Protein AF-A0ABD0J4H2-F1 (afdb_monomer_lite)

Foldseek 3Di:
DDDDDAAEDEDDEEEEDEDAHEYEHYEYAEYEAYEYECYEYAEYEAYEYECYEYEEYEYAHEYENYEYAEYEAYEYEDYEYEEYEDEHEYEHYEYAEYEAYEYEEYEYEEYEAYEYADYEYEEYEYEHEYENYEYAEYEAYEYHCYEYEEYEYEHEYENYEYAEYEAYEYDCYEYEEYEYEHEDANYEYAEYAEAYEDHVYEYAEYADEYEDEEYEYEEYVDHYHYDDDFYAYDDPPDGDDTDDDDDDPPDDD

Organism: NCBI:txid370345

Structure (mmCIF, N/CA/C/O backbone):
data_AF-A0ABD0J4H2-F1
#
_entry.id   AF-A0ABD0J4H2-F1
#
loop_
_atom_site.group_PDB
_atom_site.id
_atom_site.type_symbol
_atom_site.label_atom_id
_atom_site.label_alt_id
_atom_site.label_comp_id
_atom_site.label_asym_id
_atom_site.label_entity_id
_atom_site.label_seq_id
_atom_site.pdbx_PDB_ins_code
_atom_site.Cartn_x
_atom_site.Cartn_y
_atom_site.Cartn_z
_atom_site.occupancy
_atom_site.B_iso_or_equiv
_atom_site.auth_seq_id
_atom_site.auth_comp_id
_atom_site.auth_asym_id
_atom_site.auth_atom_id
_atom_site.pdbx_PDB_model_num
ATOM 1 N N . MET A 1 1 ? -12.542 -29.621 40.921 1.00 32.22 1 MET A N 1
ATOM 2 C CA . MET A 1 1 ? -11.962 -28.271 40.758 1.00 32.22 1 MET A CA 1
ATOM 3 C C . MET A 1 1 ? -13.135 -27.318 40.549 1.00 32.22 1 MET A C 1
ATOM 5 O O . MET A 1 1 ? -13.820 -27.452 39.546 1.00 32.22 1 MET A O 1
ATOM 9 N N . ARG A 1 2 ? -13.499 -26.503 41.549 1.00 28.33 2 ARG A N 1
ATOM 10 C CA . ARG A 1 2 ? -14.680 -25.624 41.478 1.00 28.33 2 ARG A CA 1
ATOM 11 C C . ARG A 1 2 ? -14.221 -24.311 40.844 1.00 28.33 2 ARG A C 1
ATOM 13 O O . ARG A 1 2 ? -13.442 -23.602 41.469 1.00 28.33 2 ARG A O 1
ATOM 20 N N . ALA A 1 3 ? -14.614 -24.048 39.599 1.00 38.03 3 ALA A N 1
ATOM 21 C CA . ALA A 1 3 ? -14.308 -22.785 38.936 1.00 38.03 3 ALA A CA 1
ATOM 22 C C . ALA A 1 3 ? -15.026 -21.654 39.686 1.00 38.03 3 ALA A C 1
ATOM 24 O O . ALA A 1 3 ? -16.250 -21.678 39.828 1.00 38.03 3 ALA A O 1
ATOM 25 N N . THR A 1 4 ? -14.268 -20.706 40.229 1.00 43.25 4 THR A N 1
ATOM 26 C CA . THR A 1 4 ? -14.814 -19.462 40.778 1.00 43.25 4 THR A CA 1
ATOM 27 C C . THR A 1 4 ? -15.410 -18.674 39.605 1.00 43.25 4 THR A C 1
ATOM 29 O O . THR A 1 4 ? -14.684 -18.447 38.636 1.00 43.25 4 THR A O 1
ATOM 32 N N . PRO A 1 5 ? -16.702 -18.297 39.620 1.00 52.62 5 PRO A N 1
ATOM 33 C CA . PRO A 1 5 ? -17.298 -17.570 38.503 1.00 52.62 5 PRO A CA 1
ATOM 34 C C . PRO A 1 5 ? -16.598 -16.222 38.315 1.00 52.62 5 PRO A C 1
ATOM 36 O O . PRO A 1 5 ? -16.363 -15.511 39.294 1.00 52.62 5 PRO A O 1
ATOM 39 N N . ALA A 1 6 ? -16.274 -15.867 37.070 1.00 59.06 6 ALA A N 1
ATOM 40 C CA . ALA A 1 6 ? -15.816 -14.521 36.746 1.00 59.06 6 ALA A CA 1
ATOM 41 C C . ALA A 1 6 ? -16.911 -13.504 37.134 1.00 59.06 6 ALA A C 1
ATOM 43 O O . ALA A 1 6 ? -18.087 -13.754 36.848 1.00 59.06 6 ALA A O 1
ATOM 44 N N . PRO A 1 7 ? -16.572 -12.383 37.797 1.00 63.34 7 PRO A N 1
ATOM 45 C CA . PRO A 1 7 ? -17.559 -11.368 38.137 1.00 63.34 7 PRO A CA 1
ATOM 46 C C . PRO A 1 7 ? -18.093 -10.718 36.851 1.00 63.34 7 PRO A C 1
ATOM 48 O O . PRO A 1 7 ? -17.316 -10.254 36.014 1.00 63.34 7 PRO A O 1
ATOM 51 N N . LEU A 1 8 ? -19.420 -10.706 36.702 1.00 65.19 8 LEU A N 1
ATOM 52 C CA . LEU A 1 8 ? -20.132 -10.011 35.629 1.00 65.19 8 LEU A CA 1
ATOM 53 C C . LEU A 1 8 ? -20.564 -8.633 36.138 1.00 65.19 8 LEU A C 1
ATOM 55 O O . LEU A 1 8 ? -21.362 -8.553 37.073 1.00 65.19 8 LEU A O 1
ATOM 59 N N . LEU A 1 9 ? -20.053 -7.562 35.527 1.00 65.00 9 LEU A N 1
ATOM 60 C CA . LEU A 1 9 ? -20.471 -6.187 35.811 1.00 65.00 9 LEU A CA 1
ATOM 61 C C . LEU A 1 9 ? -21.019 -5.545 34.534 1.00 65.00 9 LEU A C 1
ATOM 63 O O . LEU A 1 9 ? -20.327 -5.452 33.523 1.00 65.00 9 LEU A O 1
ATOM 67 N N . THR A 1 10 ? -22.281 -5.116 34.584 1.00 55.75 10 THR A N 1
ATOM 68 C CA . THR A 1 10 ? -23.025 -4.682 33.394 1.00 55.75 10 THR A CA 1
ATOM 69 C C . THR A 1 10 ? -22.955 -3.183 33.106 1.00 55.75 10 THR A C 1
ATOM 71 O O . THR A 1 10 ? -23.150 -2.786 31.966 1.00 55.75 10 THR A O 1
ATOM 74 N N . THR A 1 11 ? -22.695 -2.354 34.119 1.00 57.38 11 THR A N 1
ATOM 75 C CA . THR A 1 11 ? -22.502 -0.894 34.016 1.00 57.38 11 THR A CA 1
ATOM 76 C C . THR A 1 11 ? -21.794 -0.423 35.275 1.00 57.38 11 THR A C 1
ATOM 78 O O . THR A 1 11 ? -22.379 -0.471 36.362 1.00 57.38 11 THR A O 1
ATOM 81 N N . SER A 1 12 ? -20.526 -0.028 35.185 1.00 62.44 12 SER A N 1
ATOM 82 C CA . SER A 1 12 ? -19.741 0.315 36.377 1.00 62.44 12 SER A CA 1
ATOM 83 C C . SER A 1 12 ? -18.604 1.288 36.071 1.00 62.44 12 SER A C 1
ATOM 85 O O . SER A 1 12 ? -17.928 1.173 35.049 1.00 62.44 12 SER A O 1
ATOM 87 N N . THR A 1 13 ? -18.375 2.225 36.992 1.00 63.66 13 THR A N 1
ATOM 88 C CA . THR A 1 13 ? -17.096 2.928 37.145 1.00 63.66 13 THR A CA 1
ATOM 89 C C . THR A 1 13 ? -16.239 2.117 38.101 1.00 63.66 13 THR A C 1
ATOM 91 O O . THR A 1 13 ? -16.611 1.961 39.267 1.00 63.66 13 THR A O 1
ATOM 94 N N . VAL A 1 14 ? -15.127 1.567 37.618 1.00 67.12 14 VAL A N 1
ATOM 95 C CA . VAL A 1 14 ? -14.270 0.689 38.421 1.00 67.12 14 VAL A CA 1
ATOM 96 C C . VAL A 1 14 ? -12.858 1.247 38.491 1.00 67.12 14 VAL A C 1
ATOM 98 O O . VAL A 1 14 ? -12.251 1.555 37.469 1.00 67.12 14 VAL A O 1
ATOM 101 N N . GLN A 1 15 ? -12.333 1.364 39.708 1.00 69.31 15 GLN A N 1
ATOM 102 C CA . GLN A 1 15 ? -11.005 1.930 39.928 1.00 69.31 15 GLN A CA 1
ATOM 103 C C . GLN A 1 15 ? -9.893 0.913 39.629 1.00 69.31 15 GLN A C 1
ATOM 105 O O . GLN A 1 15 ? -8.940 1.206 38.917 1.00 69.31 15 GLN A O 1
ATOM 110 N N . SER A 1 16 ? -10.019 -0.321 40.123 1.00 68.81 16 SER A N 1
ATOM 111 C CA . SER A 1 16 ? -9.046 -1.377 39.837 1.00 68.81 16 SER A CA 1
ATOM 112 C C . SER A 1 16 ? -9.676 -2.762 39.907 1.00 68.81 16 SER A C 1
ATOM 114 O O . SER A 1 16 ? -10.400 -3.061 40.858 1.00 68.81 16 SER A O 1
ATOM 116 N N . VAL A 1 17 ? -9.384 -3.617 38.921 1.00 67.56 17 VAL A N 1
ATOM 117 C CA . VAL A 1 17 ? -9.736 -5.046 38.963 1.00 67.56 17 VAL A CA 1
ATOM 118 C C . VAL A 1 17 ? -8.545 -5.903 38.550 1.00 67.56 17 VAL A C 1
ATOM 120 O O . VAL A 1 17 ? -7.966 -5.717 37.483 1.00 67.56 17 VAL A O 1
ATOM 123 N N . THR A 1 18 ? -8.188 -6.869 39.393 1.00 60.47 18 THR A N 1
ATOM 124 C CA . THR A 1 18 ? -7.048 -7.777 39.174 1.00 60.47 18 THR A CA 1
ATOM 125 C C . THR A 1 18 ? -7.454 -9.193 38.745 1.00 60.47 18 THR A C 1
ATOM 127 O O . THR A 1 18 ? -6.589 -10.007 38.434 1.00 60.47 18 THR A O 1
ATOM 130 N N . SER A 1 19 ? -8.754 -9.502 38.720 1.00 63.81 19 SER A N 1
ATOM 131 C CA . SER A 1 19 ? -9.336 -10.737 38.170 1.00 63.81 19 SER A CA 1
ATOM 132 C C . SER A 1 19 ? -9.727 -10.554 36.698 1.00 63.81 19 SER A C 1
ATOM 134 O O . SER A 1 19 ? -9.831 -9.417 36.271 1.00 63.81 19 SER A O 1
ATOM 136 N N . THR A 1 20 ? -9.962 -11.644 35.946 1.00 69.00 20 THR A N 1
ATOM 137 C CA . THR A 1 20 ? -10.440 -11.652 34.542 1.00 69.00 20 THR A CA 1
ATOM 138 C C . THR A 1 20 ? -11.940 -11.336 34.478 1.00 69.00 20 THR A C 1
ATOM 140 O O . THR A 1 20 ? -12.758 -12.267 34.525 1.00 69.00 20 THR A O 1
ATOM 143 N N . PRO A 1 21 ? -12.373 -10.067 34.453 1.00 73.88 21 PRO A N 1
ATOM 144 C CA . PRO A 1 21 ? -13.761 -9.750 34.688 1.00 73.88 21 PRO A CA 1
ATOM 145 C C . PRO A 1 21 ? -14.485 -9.637 33.337 1.00 73.88 21 PRO A C 1
ATOM 147 O O . PRO A 1 21 ? -13.879 -9.335 32.302 1.00 73.88 21 PRO A O 1
ATO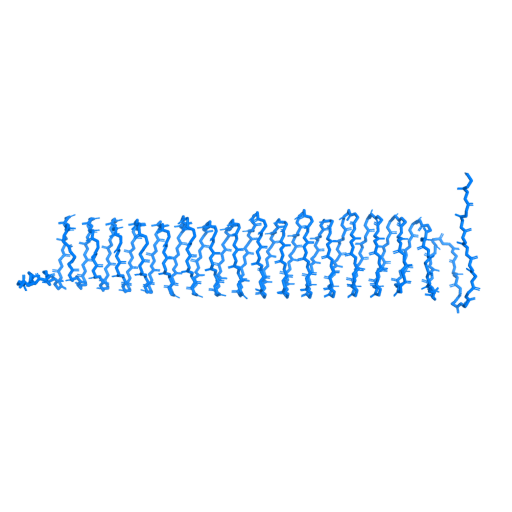M 150 N N . LEU A 1 22 ? -15.785 -9.920 33.327 1.00 78.44 22 LEU A N 1
ATOM 151 C CA . LEU A 1 22 ? -16.611 -9.681 32.148 1.00 78.44 22 LEU A CA 1
ATOM 152 C C . LEU A 1 22 ? -17.326 -8.348 32.342 1.00 78.44 22 LEU A C 1
ATOM 154 O O . LEU A 1 22 ? -18.223 -8.245 33.182 1.00 78.44 22 LEU A O 1
ATOM 158 N N . LEU A 1 23 ? -16.884 -7.329 31.602 1.00 72.44 23 LEU A N 1
ATOM 159 C CA . LEU A 1 23 ? -17.420 -5.972 31.681 1.00 72.44 23 LEU A CA 1
ATOM 160 C C . LEU A 1 23 ? -18.123 -5.610 30.379 1.00 72.44 23 LEU A C 1
ATOM 162 O O . LEU A 1 23 ? -17.538 -5.656 29.294 1.00 72.44 23 LEU A O 1
ATOM 166 N N . THR A 1 24 ? -19.370 -5.180 30.509 1.00 72.31 24 THR A N 1
ATOM 167 C CA . THR A 1 24 ? -20.112 -4.532 29.428 1.00 72.31 24 THR A CA 1
ATOM 168 C C . THR A 1 24 ? -20.294 -3.063 29.806 1.00 72.31 24 THR A C 1
ATOM 170 O O . THR A 1 24 ? -20.567 -2.772 30.968 1.00 72.31 24 THR A O 1
ATOM 173 N N . THR A 1 25 ? -20.120 -2.112 28.883 1.00 69.69 25 THR A N 1
ATOM 174 C CA . THR A 1 25 ? -20.444 -0.681 29.120 1.00 69.69 25 THR A CA 1
ATOM 175 C C . THR A 1 25 ? -19.827 -0.087 30.393 1.00 69.69 25 THR A C 1
ATOM 177 O O . THR A 1 25 ? -20.529 0.272 31.339 1.00 69.69 25 THR A O 1
ATOM 180 N N . SER A 1 26 ? -18.496 -0.014 30.442 1.00 71.94 26 SER A N 1
ATOM 181 C CA . SER A 1 26 ? -17.755 0.357 31.656 1.00 71.94 26 SER A CA 1
ATOM 182 C C . SER A 1 26 ? -16.703 1.443 31.424 1.00 71.94 26 SER A C 1
ATOM 184 O O . SER A 1 26 ? -16.113 1.534 30.345 1.00 71.94 26 SER A O 1
ATOM 186 N N . THR A 1 27 ? -16.438 2.218 32.480 1.00 76.50 27 THR A N 1
ATOM 187 C CA . THR A 1 27 ? -15.296 3.139 32.564 1.00 76.50 27 THR A CA 1
ATOM 188 C C . THR A 1 27 ? -14.338 2.607 33.619 1.00 76.50 27 THR A C 1
ATOM 190 O O . THR A 1 27 ? -14.729 2.439 34.778 1.00 76.50 27 THR A O 1
ATOM 193 N N . VAL A 1 28 ? -13.101 2.306 33.224 1.00 75.12 28 VAL A N 1
ATOM 194 C CA . VAL A 1 28 ? -12.130 1.630 34.095 1.00 75.12 28 VAL A CA 1
ATOM 195 C C . VAL A 1 28 ? -10.805 2.384 34.108 1.00 75.12 28 VAL A C 1
ATOM 197 O O . VAL A 1 28 ? -10.262 2.691 33.049 1.00 75.12 28 VAL A O 1
ATOM 200 N N . GLU A 1 29 ? -10.262 2.662 35.294 1.00 79.75 29 GLU A N 1
ATOM 201 C CA . GLU A 1 29 ? -8.910 3.231 35.405 1.00 79.75 29 GLU A CA 1
ATOM 202 C C . GLU A 1 29 ? -7.848 2.165 35.099 1.00 79.75 29 GLU A C 1
ATOM 204 O O . GLU A 1 29 ? -7.032 2.347 34.198 1.00 79.75 29 GLU A O 1
ATOM 209 N N . SER A 1 30 ? -7.873 1.023 35.797 1.00 79.88 30 SER A N 1
ATOM 210 C CA . SER A 1 30 ? -6.903 -0.057 35.577 1.00 79.88 30 SER A CA 1
ATOM 211 C C . SER A 1 30 ? -7.505 -1.457 35.694 1.00 79.88 30 SER A C 1
ATOM 213 O O . SER A 1 30 ? -8.232 -1.757 36.644 1.00 79.88 30 SER A O 1
ATOM 215 N N . VAL A 1 31 ? -7.195 -2.343 34.744 1.00 80.44 31 VAL A N 1
ATOM 216 C CA . VAL A 1 31 ? -7.644 -3.743 34.793 1.00 80.44 31 VAL A CA 1
ATOM 217 C C . VAL A 1 31 ? -6.672 -4.718 34.122 1.00 80.44 31 VAL A C 1
ATOM 219 O O . VAL A 1 31 ? -6.012 -4.394 33.136 1.00 80.44 31 VAL A O 1
ATOM 222 N N . THR A 1 32 ? -6.602 -5.942 34.649 1.00 82.44 32 THR A N 1
ATOM 223 C CA . THR A 1 32 ? -5.736 -7.015 34.137 1.00 82.44 32 THR A CA 1
ATOM 224 C C . THR A 1 32 ? -6.551 -8.160 33.542 1.00 82.44 32 THR A C 1
ATOM 226 O O . THR A 1 32 ? -7.465 -8.682 34.170 1.00 82.44 32 THR A O 1
ATOM 229 N N . SER A 1 33 ? -6.186 -8.573 32.327 1.00 83.56 33 SER A N 1
ATOM 230 C CA . SER A 1 33 ? -6.783 -9.678 31.565 1.00 83.56 33 SER A CA 1
ATOM 231 C C . SER A 1 33 ? -8.318 -9.645 31.424 1.00 83.56 33 SER A C 1
ATOM 233 O O . SER A 1 33 ? -8.966 -10.680 31.608 1.00 83.56 33 SER A O 1
ATOM 235 N N . PRO A 1 34 ? -8.947 -8.491 31.126 1.00 81.44 34 PRO A N 1
ATOM 236 C CA . PRO A 1 34 ? -10.396 -8.432 31.020 1.00 81.44 34 PRO A CA 1
ATOM 237 C C . PRO A 1 34 ? -10.956 -8.908 29.686 1.00 81.44 34 PRO A C 1
ATOM 239 O O . PRO A 1 34 ? -10.294 -8.837 28.649 1.00 81.44 34 PRO A O 1
ATOM 242 N N . LEU A 1 35 ? -12.237 -9.278 29.723 1.00 84.00 35 LEU A N 1
ATOM 243 C CA . LEU A 1 35 ? -13.096 -9.320 28.548 1.00 84.00 35 LEU A CA 1
ATOM 244 C C . LEU A 1 35 ? -14.026 -8.100 28.588 1.00 84.00 35 LEU A C 1
ATOM 246 O O . LEU A 1 35 ? -14.948 -8.050 29.403 1.00 84.00 35 LEU A O 1
ATOM 250 N N . LEU A 1 36 ? -13.763 -7.107 27.732 1.00 77.75 36 LEU A N 1
ATOM 251 C CA . LEU A 1 36 ? -14.538 -5.861 27.670 1.00 77.75 36 LEU A CA 1
ATOM 252 C C . LEU A 1 36 ? -15.295 -5.740 26.350 1.00 77.75 36 LEU A C 1
ATOM 254 O O . LEU A 1 36 ? -14.758 -5.969 25.264 1.00 77.75 36 LEU A O 1
ATOM 258 N N . THR A 1 37 ? -16.541 -5.296 26.463 1.00 79.62 37 THR A N 1
ATOM 259 C CA . THR A 1 37 ? -17.403 -4.936 25.332 1.00 79.62 37 THR A CA 1
ATOM 260 C C . THR A 1 37 ? -17.936 -3.527 25.539 1.00 79.62 37 THR A C 1
ATOM 262 O O . THR A 1 37 ? -18.619 -3.264 26.532 1.00 79.62 37 THR A O 1
ATOM 265 N N . THR A 1 38 ? -17.675 -2.609 24.599 1.00 77.06 38 THR A N 1
ATOM 266 C CA . THR A 1 38 ? -18.101 -1.193 24.697 1.00 77.06 38 THR A CA 1
ATOM 267 C C . THR A 1 38 ? -17.54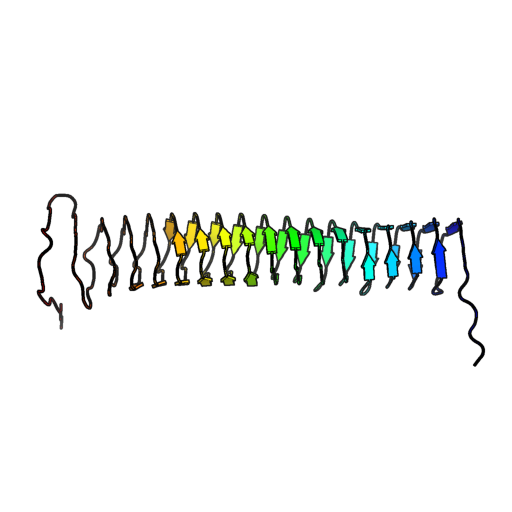4 -0.519 25.950 1.00 77.06 38 THR A C 1
ATOM 269 O O . THR A 1 38 ? -18.236 -0.386 26.952 1.00 77.06 38 THR A O 1
ATOM 272 N N . SER A 1 39 ? -16.261 -0.157 25.971 1.00 77.50 39 SER A N 1
ATOM 273 C CA . SER A 1 39 ? -15.631 0.386 27.188 1.00 77.50 39 SER A CA 1
ATOM 274 C C . SER A 1 39 ? -14.635 1.505 26.916 1.00 77.50 39 SER A C 1
ATOM 276 O O . SER A 1 39 ? -14.021 1.561 25.848 1.00 77.50 39 SER A O 1
ATOM 278 N N . THR A 1 40 ? -14.464 2.361 27.924 1.00 81.38 40 THR A N 1
ATOM 279 C CA . THR A 1 40 ? -13.421 3.389 27.972 1.00 81.38 40 THR A CA 1
ATOM 280 C C . THR A 1 40 ? -12.457 3.040 29.096 1.00 81.38 40 THR A C 1
ATOM 282 O O . THR A 1 40 ? -12.867 2.950 30.255 1.00 81.38 40 THR A O 1
ATOM 285 N N . VAL A 1 41 ? -11.188 2.807 28.764 1.00 79.75 41 VAL A N 1
ATOM 286 C CA . VAL A 1 41 ? -10.196 2.328 29.736 1.00 79.75 41 VAL A CA 1
ATOM 287 C C . VAL A 1 41 ? -8.947 3.196 29.709 1.00 79.75 41 VAL A C 1
ATOM 289 O O . VAL A 1 41 ? -8.434 3.518 28.640 1.00 79.75 41 VAL A O 1
ATOM 292 N N . GLN A 1 42 ? -8.437 3.575 30.879 1.00 83.12 42 GLN A N 1
ATOM 293 C CA . GLN A 1 42 ? -7.189 4.329 30.950 1.00 83.12 42 GLN A CA 1
ATOM 294 C C . GLN A 1 42 ? -5.978 3.402 30.779 1.00 83.12 42 GLN A C 1
ATOM 296 O O . GLN A 1 42 ? -5.132 3.634 29.922 1.00 83.12 42 GLN A O 1
ATOM 301 N N . SER A 1 43 ? -5.879 2.323 31.552 1.00 84.12 43 SER A N 1
ATOM 302 C CA . SER A 1 43 ? -4.783 1.354 31.441 1.00 84.12 43 SER A CA 1
ATOM 303 C C . SER A 1 43 ? -5.279 -0.081 31.528 1.00 84.12 43 SER A C 1
ATOM 305 O O . SER A 1 43 ? -6.090 -0.428 32.383 1.00 84.12 43 SER A O 1
ATOM 307 N N . VAL A 1 44 ? -4.781 -0.944 30.647 1.00 82.75 44 VAL A N 1
ATOM 308 C CA . VAL A 1 44 ? -5.167 -2.357 30.642 1.00 82.75 44 VAL A CA 1
ATOM 309 C C . VAL A 1 44 ? -4.030 -3.269 30.203 1.00 82.75 44 VAL A C 1
ATOM 311 O O . VAL A 1 44 ? -3.236 -2.925 29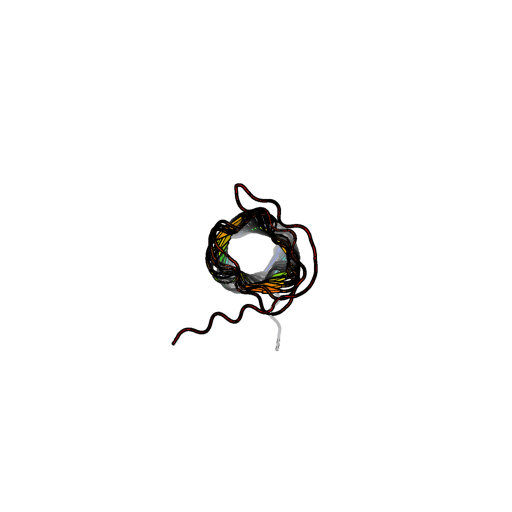.330 1.00 82.75 44 VAL A O 1
ATOM 314 N N . THR A 1 45 ? -3.967 -4.455 30.800 1.00 85.25 45 THR A N 1
ATOM 315 C CA . THR A 1 45 ? -2.934 -5.459 30.515 1.00 85.25 45 THR A CA 1
ATOM 316 C C . THR A 1 45 ? -3.575 -6.729 29.971 1.00 85.25 45 THR A C 1
ATOM 318 O O . THR A 1 45 ? -4.482 -7.264 30.602 1.00 85.25 45 THR A O 1
ATOM 321 N N . SER A 1 46 ? -3.120 -7.229 28.820 1.00 84.94 46 SER A N 1
ATOM 322 C CA . SER A 1 46 ? -3.615 -8.463 28.178 1.00 84.94 46 SER A CA 1
ATOM 323 C C . SER A 1 46 ? -5.139 -8.587 27.986 1.00 84.94 46 SER A C 1
ATOM 325 O O . SER A 1 46 ? -5.695 -9.652 28.256 1.00 84.94 46 SER A O 1
ATOM 327 N N . PRO A 1 47 ? -5.854 -7.538 27.540 1.00 83.56 47 PRO A N 1
ATOM 328 C CA . PRO A 1 47 ? -7.290 -7.619 27.324 1.00 83.56 47 PRO A CA 1
ATOM 329 C C . PRO A 1 47 ? -7.700 -8.366 26.054 1.00 83.56 47 PRO A C 1
ATOM 331 O O . PRO A 1 47 ? -6.982 -8.393 25.050 1.00 83.56 47 PRO A O 1
ATOM 334 N N . LEU A 1 48 ? -8.949 -8.830 26.080 1.00 85.56 48 LEU A N 1
ATOM 335 C CA . LEU A 1 48 ? -9.769 -9.071 24.900 1.00 85.56 48 LEU A CA 1
ATOM 336 C C . LEU A 1 48 ? -10.822 -7.953 24.799 1.00 85.56 48 LEU A C 1
ATOM 338 O O . LEU A 1 48 ? -11.735 -7.879 25.624 1.00 85.56 48 LEU A O 1
ATOM 342 N N . LEU A 1 49 ? -10.672 -7.064 23.811 1.00 79.75 49 LEU A N 1
ATOM 343 C CA . LEU A 1 49 ? -11.526 -5.882 23.628 1.00 79.75 49 LEU A CA 1
ATOM 344 C C . LEU A 1 49 ? -12.372 -5.985 22.363 1.00 79.75 49 LEU A C 1
ATOM 346 O O . LEU A 1 49 ? -11.866 -6.294 21.282 1.00 79.75 49 LEU A O 1
ATOM 350 N N . THR A 1 50 ? -13.650 -5.635 22.489 1.00 81.50 50 THR A N 1
ATOM 351 C CA . THR A 1 50 ? -14.550 -5.419 21.350 1.00 81.50 50 THR A CA 1
ATOM 352 C C . THR A 1 50 ? -15.193 -4.042 21.476 1.00 81.50 50 THR A C 1
ATOM 354 O O . THR A 1 50 ? -15.865 -3.771 22.472 1.00 81.50 50 THR A O 1
ATOM 357 N N . THR A 1 51 ? -14.995 -3.167 20.484 1.00 77.50 51 THR A N 1
ATOM 358 C CA . THR A 1 51 ? -15.552 -1.800 20.475 1.00 77.50 51 THR A CA 1
ATOM 359 C C . THR A 1 51 ? -15.092 -0.986 21.687 1.00 77.50 51 THR A C 1
ATOM 361 O O . THR A 1 51 ? -15.828 -0.831 22.653 1.00 77.50 51 THR A O 1
ATOM 364 N N . SER A 1 52 ? -13.844 -0.519 21.720 1.00 77.94 52 SER A N 1
ATOM 365 C CA . SER A 1 52 ? -13.298 0.165 22.908 1.00 77.94 52 SER A CA 1
ATOM 366 C C . SER A 1 52 ? -12.405 1.354 22.570 1.00 77.94 52 SER A C 1
ATOM 368 O O . SER A 1 52 ? -11.750 1.372 21.527 1.00 77.94 52 SER A O 1
ATOM 370 N N . THR A 1 53 ? -12.358 2.316 23.490 1.00 82.56 53 THR A N 1
ATOM 371 C CA . THR A 1 53 ? -11.408 3.435 23.474 1.00 82.56 53 THR A CA 1
ATOM 372 C C . THR A 1 53 ? -10.462 3.272 24.650 1.00 82.56 53 THR A C 1
ATOM 374 O O . THR A 1 53 ? -10.910 3.215 25.797 1.00 82.56 53 THR A O 1
ATOM 377 N N . VAL A 1 54 ? -9.161 3.170 24.384 1.00 81.00 54 VAL A N 1
ATOM 378 C CA . VAL A 1 54 ? -8.173 2.895 25.430 1.00 81.00 54 VAL A CA 1
ATOM 379 C C . VAL A 1 54 ? -6.977 3.825 25.332 1.00 81.00 54 VAL A C 1
ATOM 381 O O . VAL A 1 54 ? -6.449 4.043 24.247 1.00 81.00 54 VAL A O 1
ATOM 384 N N . GLN A 1 55 ? -6.524 4.348 26.469 1.00 82.94 55 GLN A N 1
ATOM 385 C CA . GLN A 1 55 ? -5.316 5.164 26.492 1.00 82.94 55 GLN A CA 1
ATOM 386 C C . GLN A 1 55 ? -4.064 4.285 26.348 1.00 82.94 55 GLN A C 1
ATOM 388 O O . GLN A 1 55 ? -3.329 4.392 25.373 1.00 82.94 55 GLN A O 1
ATOM 393 N N . SER A 1 56 ? -3.849 3.349 27.273 1.00 85.56 56 SER A N 1
ATOM 394 C CA . SER A 1 56 ? -2.671 2.478 27.265 1.00 85.56 56 SER A CA 1
ATOM 395 C C . SER A 1 56 ? -3.043 1.004 27.385 1.00 85.56 56 SER A C 1
ATOM 397 O O . SER A 1 56 ? -3.762 0.600 28.302 1.00 85.56 56 SER A O 1
ATOM 399 N N . VAL A 1 57 ? -2.528 0.188 26.465 1.00 82.88 57 VAL A N 1
ATOM 400 C CA . VAL A 1 57 ? -2.671 -1.269 26.490 1.00 82.88 57 VAL A CA 1
ATOM 401 C C . VAL A 1 57 ? -1.297 -1.931 26.500 1.00 82.88 57 VAL A C 1
ATOM 403 O O . VAL A 1 57 ? -0.501 -1.770 25.577 1.00 82.88 57 VAL A O 1
ATOM 406 N N . THR A 1 58 ? -1.032 -2.754 27.507 1.00 83.56 58 THR A N 1
ATOM 407 C CA . THR A 1 58 ? 0.212 -3.526 27.598 1.00 83.56 58 THR A CA 1
ATOM 408 C C . THR A 1 58 ? -0.046 -5.019 27.400 1.00 83.56 58 THR A C 1
ATOM 410 O O . THR A 1 58 ? -1.149 -5.512 27.640 1.00 83.56 58 THR A O 1
ATOM 413 N N . SER A 1 59 ? 0.988 -5.743 26.965 1.00 76.12 59 SER A N 1
ATOM 414 C CA . SER A 1 59 ? 1.031 -7.211 26.873 1.00 76.12 59 SER A CA 1
ATOM 415 C C . SER A 1 59 ? 0.006 -7.858 25.930 1.00 76.12 59 SER A C 1
ATOM 417 O O . SER A 1 59 ? -1.065 -8.273 26.364 1.00 76.12 59 SER A O 1
ATOM 419 N N . THR A 1 60 ? 0.382 -8.010 24.654 1.00 82.31 60 THR A N 1
ATOM 420 C CA . THR A 1 60 ? -0.260 -8.865 23.626 1.00 82.31 60 THR A CA 1
ATOM 421 C C . THR A 1 60 ? -1.792 -8.900 23.645 1.00 82.31 60 THR A C 1
ATOM 423 O O . THR A 1 60 ? -2.390 -9.969 23.805 1.00 82.31 60 THR A O 1
ATOM 426 N N . PRO A 1 61 ? -2.457 -7.744 23.521 1.00 82.75 61 PRO A N 1
ATOM 427 C CA . PRO A 1 61 ? -3.907 -7.698 23.536 1.00 82.75 61 PRO A CA 1
ATOM 428 C C . PRO A 1 61 ? -4.511 -8.211 22.225 1.00 82.75 61 PRO A C 1
ATOM 430 O O . PRO A 1 61 ? -3.897 -8.119 21.158 1.00 82.75 61 PRO A O 1
ATOM 433 N N . LEU A 1 62 ? -5.763 -8.657 22.295 1.00 85.88 62 LEU A N 1
ATOM 434 C CA . LEU A 1 62 ? -6.584 -8.933 21.119 1.00 85.88 62 LEU A CA 1
ATOM 435 C C . LEU A 1 62 ? -7.697 -7.886 21.040 1.00 85.88 62 LEU A C 1
ATOM 437 O O . LEU A 1 62 ? -8.562 -7.835 21.916 1.00 85.88 62 LEU A O 1
ATOM 441 N N . LEU A 1 63 ? -7.666 -7.035 20.009 1.00 81.00 63 LEU A N 1
ATOM 442 C CA . LEU A 1 63 ? -8.645 -5.962 19.847 1.00 81.00 63 LEU A CA 1
ATOM 443 C C . LEU A 1 63 ? -9.400 -6.063 18.524 1.00 81.00 63 LEU A C 1
ATOM 445 O O . LEU A 1 63 ? -8.834 -6.188 17.432 1.00 81.00 63 LEU A O 1
ATOM 449 N N . THR A 1 64 ? -10.712 -5.902 18.643 1.00 84.25 64 THR A N 1
ATOM 450 C CA . THR A 1 64 ? -11.644 -5.792 17.526 1.00 84.25 64 THR A CA 1
ATOM 451 C C . THR A 1 64 ? -12.333 -4.435 17.617 1.00 84.25 64 THR A C 1
ATOM 453 O O . THR A 1 64 ? -12.850 -4.091 18.680 1.00 84.25 64 THR A O 1
ATOM 456 N N . THR A 1 65 ? -12.314 -3.651 16.530 1.00 80.44 65 THR A N 1
ATOM 457 C CA . THR A 1 65 ? -12.911 -2.297 16.463 1.00 80.44 65 THR A CA 1
ATOM 458 C C . THR A 1 65 ? -12.493 -1.402 17.633 1.00 80.44 65 THR A C 1
ATOM 460 O O . THR A 1 65 ? -13.258 -1.181 18.561 1.00 80.44 65 THR A O 1
ATOM 463 N N . SER A 1 66 ? -11.256 -0.908 17.653 1.00 80.25 66 SER A N 1
ATOM 464 C CA . SER A 1 66 ? -10.761 -0.120 18.796 1.00 80.25 66 SER A CA 1
ATOM 465 C C . SER A 1 66 ? -9.982 1.126 18.391 1.00 80.25 66 SER A C 1
ATOM 467 O O . SER A 1 66 ? -9.326 1.146 17.349 1.00 80.25 66 SER A O 1
ATOM 469 N N . THR A 1 67 ? -10.042 2.141 19.253 1.00 84.94 67 THR A N 1
ATOM 470 C CA . THR A 1 67 ? -9.200 3.339 19.187 1.00 84.94 67 THR A CA 1
ATOM 471 C C . THR A 1 67 ? -8.233 3.306 20.360 1.00 84.94 67 THR A C 1
ATOM 473 O O . THR A 1 67 ? -8.677 3.249 21.509 1.00 84.94 67 THR A O 1
ATOM 476 N N . VAL A 1 68 ? -6.928 3.308 20.086 1.00 84.25 68 VAL A N 1
ATOM 477 C CA . VAL A 1 68 ? -5.904 3.178 21.131 1.00 84.25 68 VAL A CA 1
ATOM 478 C C . VAL A 1 68 ? -4.824 4.243 20.983 1.00 84.25 68 VAL A C 1
ATOM 480 O O . VAL A 1 68 ? -4.310 4.446 19.887 1.00 84.25 68 VAL A O 1
ATOM 483 N N . GLU A 1 69 ? -4.457 4.919 22.071 1.00 86.38 69 GLU A N 1
ATOM 484 C CA . GLU A 1 69 ? -3.344 5.878 22.039 1.00 86.38 69 GLU A CA 1
ATOM 485 C C . GLU A 1 69 ? -2.005 5.125 21.978 1.00 86.38 69 GLU A C 1
ATOM 487 O O . GLU A 1 69 ? -1.216 5.320 21.061 1.00 86.38 69 GLU A O 1
ATOM 492 N N . SER A 1 70 ? -1.759 4.191 22.898 1.00 87.56 70 SER A N 1
ATOM 493 C CA . SER A 1 70 ? -0.523 3.399 22.923 1.00 87.56 70 SER A CA 1
ATOM 494 C C . SER A 1 70 ? -0.770 1.922 23.200 1.00 87.56 70 SER A C 1
ATOM 496 O O . SER A 1 70 ? -1.502 1.561 24.124 1.00 87.56 70 SER A O 1
ATOM 498 N N . VAL A 1 71 ? -0.128 1.050 22.419 1.00 87.06 71 VAL A N 1
ATOM 499 C CA . VAL A 1 71 ? -0.244 -0.403 22.592 1.00 87.06 71 VAL A CA 1
ATOM 500 C C . VAL A 1 71 ? 1.048 -1.160 22.294 1.00 87.06 71 VAL A C 1
ATOM 502 O O . VAL A 1 71 ? 1.825 -0.779 21.418 1.00 87.06 71 VAL A O 1
ATOM 505 N N . THR A 1 72 ? 1.272 -2.263 23.010 1.00 88.00 72 THR A N 1
ATOM 506 C CA . THR A 1 72 ? 2.427 -3.152 22.806 1.00 88.00 72 THR A CA 1
ATOM 507 C C . THR A 1 72 ? 2.004 -4.526 22.288 1.00 88.00 72 THR A C 1
ATOM 509 O O . THR A 1 72 ? 1.195 -5.212 22.915 1.00 88.00 72 THR A O 1
ATOM 512 N N . SER A 1 73 ? 2.580 -4.939 21.157 1.00 87.44 73 SER A N 1
ATOM 513 C CA . SER A 1 73 ? 2.393 -6.251 20.514 1.00 87.44 73 SER A CA 1
ATOM 514 C C . SER A 1 73 ? 0.945 -6.716 20.289 1.00 87.44 73 SER A C 1
ATOM 516 O O . SER A 1 73 ? 0.643 -7.883 20.539 1.00 87.44 73 SER A O 1
ATOM 518 N N . PRO A 1 74 ? 0.023 -5.852 19.828 1.00 85.62 74 PRO A N 1
ATOM 519 C CA . PRO A 1 74 ? -1.365 -6.232 19.624 1.00 85.62 74 PRO A CA 1
ATOM 520 C C . PRO A 1 74 ? -1.590 -7.151 18.421 1.00 85.62 74 PRO A C 1
ATOM 522 O O . PRO A 1 74 ? -0.880 -7.092 17.413 1.00 85.62 74 PRO A O 1
ATOM 525 N N . LEU A 1 75 ? -2.687 -7.901 18.506 1.00 88.19 75 LEU A N 1
ATOM 526 C CA . LEU A 1 75 ? -3.395 -8.457 17.361 1.00 88.19 75 LEU A CA 1
ATOM 527 C C . LEU A 1 75 ? -4.648 -7.602 17.095 1.00 88.19 75 LEU A C 1
ATOM 529 O O . LEU A 1 75 ? -5.570 -7.579 17.914 1.00 88.19 75 LEU A O 1
ATOM 533 N N . LEU A 1 76 ? -4.663 -6.870 15.974 1.00 81.62 76 LEU A N 1
ATOM 534 C CA . LEU A 1 76 ? -5.709 -5.901 15.610 1.00 81.62 76 LEU A CA 1
ATOM 535 C C . LEU A 1 76 ? -6.426 -6.295 14.317 1.00 81.62 76 LEU A C 1
ATOM 537 O O . LEU A 1 76 ? -5.803 -6.505 13.274 1.00 81.62 76 LEU A O 1
ATOM 541 N N . THR A 1 77 ? -7.759 -6.302 14.352 1.00 79.44 77 THR A N 1
ATOM 542 C CA . THR A 1 77 ? -8.566 -6.594 13.150 1.00 79.44 77 THR A CA 1
ATOM 543 C C . THR A 1 77 ? -9.077 -5.323 12.469 1.00 79.44 77 THR A C 1
ATOM 545 O O . THR A 1 77 ? -8.993 -5.199 11.252 1.00 79.44 77 THR A O 1
ATOM 548 N N . THR A 1 78 ? -9.560 -4.347 13.245 1.00 80.50 78 THR A N 1
ATOM 549 C CA . THR A 1 78 ? -10.030 -3.040 12.748 1.00 80.50 78 THR A CA 1
ATOM 550 C C . THR A 1 78 ? -9.718 -1.985 13.793 1.00 80.50 78 THR A C 1
ATOM 552 O O . THR A 1 78 ? -10.299 -2.029 14.880 1.00 80.50 78 THR A O 1
ATOM 555 N N . SER A 1 79 ? -8.757 -1.093 13.557 1.00 79.88 79 SER A N 1
ATOM 556 C CA . SER A 1 79 ? -8.328 -0.163 14.613 1.00 79.88 79 SER A CA 1
ATOM 557 C C . SER A 1 79 ? -7.720 1.134 14.101 1.00 79.88 79 SER A C 1
ATOM 559 O O . SER A 1 79 ? -7.074 1.158 13.054 1.00 79.88 79 SER A O 1
ATOM 561 N N . THR A 1 80 ? -7.879 2.183 14.905 1.00 84.94 80 THR A N 1
ATOM 562 C CA . THR A 1 80 ? -7.129 3.435 14.785 1.00 84.94 80 THR A CA 1
ATOM 563 C C . THR A 1 80 ? -6.180 3.514 15.967 1.00 84.94 80 THR A C 1
ATOM 565 O O . THR A 1 80 ? -6.627 3.464 17.114 1.00 84.94 80 THR A O 1
ATOM 568 N N . VAL A 1 81 ? -4.879 3.597 15.707 1.00 84.00 81 VAL A N 1
ATOM 569 C CA . VAL A 1 81 ? -3.874 3.581 16.771 1.00 84.00 81 VAL A CA 1
ATOM 570 C C . VAL A 1 81 ? -2.869 4.699 16.585 1.00 84.00 81 VAL A C 1
ATOM 572 O O . VAL A 1 81 ? -2.370 4.900 15.482 1.00 84.00 81 VAL A O 1
ATOM 575 N N . GLN A 1 82 ? -2.545 5.413 17.658 1.00 85.75 82 GLN A N 1
ATOM 576 C CA . GLN A 1 82 ? -1.513 6.438 17.578 1.00 85.75 82 GLN A CA 1
ATOM 577 C C . GLN A 1 82 ? -0.122 5.794 17.549 1.00 85.75 82 GLN A C 1
ATOM 579 O O . GLN A 1 82 ? 0.604 5.908 16.567 1.00 85.75 82 GLN A O 1
ATOM 584 N N . SER A 1 83 ? 0.225 5.030 18.583 1.00 87.31 83 SER A N 1
ATOM 585 C CA . SER A 1 83 ? 1.539 4.401 18.704 1.00 87.31 83 SER A CA 1
ATOM 586 C C . SER A 1 83 ? 1.437 2.906 18.981 1.00 87.31 83 SER A C 1
ATOM 588 O O . SER A 1 83 ? 0.766 2.467 19.920 1.00 87.31 83 SER A O 1
ATOM 590 N N . VAL A 1 84 ? 2.138 2.107 18.174 1.00 84.69 84 VAL A N 1
ATOM 591 C CA . VAL A 1 84 ? 2.291 0.668 18.397 1.00 84.69 84 VAL A CA 1
ATOM 592 C C . VAL A 1 84 ? 3.760 0.306 18.555 1.00 84.69 84 VAL A C 1
ATOM 594 O O . VAL A 1 84 ? 4.583 0.506 17.660 1.00 84.69 84 VAL A O 1
ATOM 597 N N . THR A 1 85 ? 4.077 -0.319 19.682 1.00 81.62 85 THR A N 1
ATOM 598 C CA . THR A 1 85 ? 5.413 -0.841 19.972 1.00 81.62 85 THR A CA 1
ATOM 599 C C . THR A 1 85 ? 5.445 -2.359 19.806 1.00 81.62 85 THR A C 1
ATOM 601 O O . THR A 1 85 ? 4.497 -3.052 20.168 1.00 81.62 85 THR A O 1
ATOM 604 N N . SER A 1 86 ? 6.556 -2.867 19.268 1.00 77.00 86 SER A N 1
ATOM 605 C CA . SER A 1 86 ? 6.911 -4.294 19.184 1.00 77.00 86 SER A CA 1
ATOM 606 C C . SER A 1 86 ? 5.965 -5.196 18.373 1.00 77.00 86 SER A C 1
ATOM 608 O O . SER A 1 86 ? 4.947 -5.650 18.880 1.00 77.00 86 SER A O 1
ATOM 610 N N . THR A 1 87 ? 6.365 -5.526 17.140 1.00 85.12 87 THR A N 1
ATOM 611 C CA . THR A 1 87 ? 5.866 -6.636 16.288 1.00 85.12 87 THR A CA 1
ATOM 612 C C . THR A 1 87 ? 4.361 -6.925 16.328 1.00 85.12 87 THR A C 1
ATOM 614 O O . THR A 1 87 ? 3.954 -8.043 16.659 1.00 85.12 87 THR A O 1
ATOM 617 N N . PRO A 1 88 ? 3.508 -5.944 16.013 1.00 86.00 88 PRO A N 1
ATOM 618 C CA . PRO A 1 88 ? 2.075 -6.175 15.983 1.00 86.00 88 PRO A CA 1
ATOM 619 C C . PRO A 1 88 ? 1.627 -6.894 14.705 1.00 86.00 88 PRO A C 1
ATOM 621 O O . PRO A 1 88 ? 2.281 -6.809 13.662 1.00 86.00 88 PRO A O 1
ATOM 624 N N . LEU A 1 89 ? 0.455 -7.524 14.768 1.00 88.88 89 LEU A N 1
ATOM 625 C CA . LEU A 1 89 ? -0.237 -8.070 13.601 1.00 88.88 89 LEU A CA 1
ATOM 626 C C . LEU A 1 89 ? -1.539 -7.294 13.376 1.00 88.88 89 LEU A C 1
ATOM 628 O O . LEU A 1 89 ? -2.424 -7.311 14.232 1.00 88.88 89 LEU A O 1
ATOM 632 N N . LEU A 1 90 ? -1.649 -6.592 12.243 1.00 84.50 90 LEU A N 1
ATOM 633 C CA . LEU A 1 90 ? -2.803 -5.750 11.927 1.00 84.50 90 LEU A CA 1
ATOM 634 C C . LEU A 1 90 ? -3.409 -6.102 10.565 1.00 84.50 90 LEU A C 1
ATOM 636 O O . LEU A 1 90 ? -2.719 -6.211 9.549 1.00 84.50 90 LEU A O 1
ATOM 640 N N . THR A 1 91 ? -4.734 -6.231 10.539 1.00 84.31 91 THR A N 1
ATOM 641 C CA . THR A 1 91 ? -5.466 -6.644 9.331 1.00 84.31 91 THR A CA 1
ATOM 642 C C . THR A 1 91 ? -6.060 -5.450 8.586 1.00 84.31 91 THR A C 1
ATOM 644 O O . THR A 1 91 ? -5.854 -5.324 7.383 1.00 84.31 91 THR A O 1
ATOM 647 N N . THR A 1 92 ? -6.751 -4.548 9.292 1.00 85.94 92 THR A N 1
ATOM 648 C CA . THR A 1 92 ? -7.297 -3.295 8.748 1.00 85.94 92 THR A CA 1
ATOM 649 C C . THR A 1 92 ? -7.054 -2.158 9.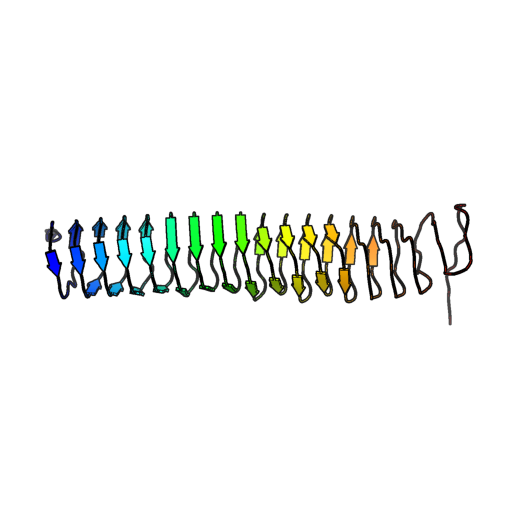732 1.00 85.94 92 THR A C 1
ATOM 651 O O . THR A 1 92 ? -7.706 -2.085 10.773 1.00 85.94 92 THR A O 1
ATOM 654 N N . SER A 1 93 ? -6.095 -1.278 9.456 1.00 85.31 93 SER A N 1
ATOM 655 C CA . SER A 1 93 ? -5.687 -0.291 10.463 1.00 85.31 93 SER A CA 1
ATOM 656 C C . SER A 1 93 ? -5.207 1.038 9.909 1.00 85.31 93 SER A C 1
ATOM 658 O O . SER A 1 93 ? -4.482 1.076 8.913 1.00 85.31 93 SER A O 1
ATOM 660 N N . THR A 1 94 ? -5.513 2.097 10.654 1.00 88.75 94 THR A N 1
ATOM 661 C CA . THR A 1 94 ? -4.886 3.412 10.510 1.00 88.75 94 THR A CA 1
ATOM 662 C C . THR A 1 94 ? -3.938 3.621 11.681 1.00 88.75 94 THR A C 1
ATOM 664 O O . THR A 1 94 ? -4.376 3.553 12.832 1.00 88.75 94 THR A O 1
ATOM 667 N N . VAL A 1 95 ? -2.651 3.836 11.406 1.00 88.19 95 VAL A N 1
ATOM 668 C CA . VAL A 1 95 ? -1.626 3.956 12.454 1.00 88.19 95 VAL A CA 1
ATOM 669 C C . VAL A 1 95 ? -0.745 5.183 12.238 1.00 88.19 95 VAL A C 1
ATOM 671 O O . VAL A 1 95 ? -0.259 5.400 11.131 1.00 88.19 95 VAL A O 1
ATOM 674 N N . GLU A 1 96 ? -0.512 5.981 13.281 1.00 90.12 96 GLU A N 1
ATOM 675 C CA . GLU A 1 96 ? 0.416 7.118 13.185 1.00 90.12 96 GLU A CA 1
ATOM 676 C C . GLU A 1 96 ? 1.870 6.623 13.193 1.00 90.12 96 GLU A C 1
ATOM 678 O O . GLU A 1 96 ? 2.636 6.917 12.279 1.00 90.12 96 GLU A O 1
ATOM 683 N N . SER A 1 97 ? 2.253 5.808 14.178 1.00 90.62 97 SER A N 1
ATOM 684 C CA . SER A 1 97 ? 3.612 5.267 14.302 1.00 90.62 97 SER A CA 1
ATOM 685 C C . SER A 1 97 ? 3.635 3.805 14.738 1.00 90.62 97 SER A C 1
ATOM 687 O O . SER A 1 97 ? 2.967 3.418 15.699 1.00 90.62 97 SER A O 1
ATOM 689 N N . VAL A 1 98 ? 4.433 2.977 14.054 1.00 91.00 98 VAL A N 1
ATOM 690 C CA . VAL A 1 98 ? 4.570 1.553 14.395 1.00 91.00 98 VAL A CA 1
ATOM 691 C C . VAL A 1 98 ? 5.942 0.961 14.070 1.00 91.00 98 VAL A C 1
ATOM 693 O O . VAL A 1 98 ? 6.562 1.278 13.056 1.00 91.00 98 VAL A O 1
ATOM 696 N N . THR A 1 99 ? 6.400 0.041 14.922 1.00 90.56 99 THR A N 1
ATOM 697 C CA . THR A 1 99 ? 7.679 -0.666 14.758 1.00 90.56 99 THR A CA 1
ATOM 698 C C . THR A 1 99 ? 7.479 -2.153 14.474 1.00 90.56 99 THR A C 1
ATOM 700 O O . THR A 1 99 ? 6.792 -2.858 15.216 1.00 90.56 99 THR A O 1
ATOM 703 N N . SER A 1 100 ? 8.132 -2.627 13.413 1.00 90.75 100 SER A N 1
ATOM 704 C CA . SER A 1 100 ? 8.171 -4.016 12.943 1.00 90.75 100 SER A CA 1
ATOM 705 C C . SER A 1 100 ? 6.805 -4.690 12.729 1.00 90.75 100 SER A C 1
ATOM 707 O O . SER A 1 100 ? 6.648 -5.846 13.123 1.00 90.75 100 SER A O 1
ATOM 709 N N . PRO A 1 101 ? 5.790 -4.018 12.150 1.00 90.25 101 PRO A N 1
ATOM 710 C CA . PRO A 1 101 ? 4.477 -4.625 12.002 1.00 90.25 101 PRO A CA 1
ATOM 711 C C . PRO A 1 101 ? 4.415 -5.646 10.870 1.00 90.25 101 PRO A C 1
ATOM 713 O O . PRO A 1 101 ? 5.087 -5.510 9.846 1.00 90.25 101 PRO A O 1
ATOM 716 N N . LEU A 1 102 ? 3.489 -6.588 11.020 1.00 91.12 102 LEU A N 1
ATOM 717 C CA . LEU A 1 102 ? 2.896 -7.315 9.908 1.00 91.12 102 LEU A CA 1
ATOM 718 C C . LEU A 1 102 ? 1.530 -6.688 9.593 1.00 91.12 102 LEU A C 1
ATOM 720 O O . LEU A 1 102 ? 0.599 -6.816 10.391 1.00 91.12 102 LEU A O 1
ATOM 724 N N . LEU A 1 103 ? 1.415 -5.987 8.457 1.00 86.06 103 LEU A N 1
ATOM 725 C CA . LEU A 1 103 ? 0.175 -5.326 8.024 1.00 86.06 103 LEU A CA 1
ATOM 726 C C . LEU A 1 103 ? -0.378 -5.959 6.746 1.00 86.06 103 LEU A C 1
ATOM 728 O O . LEU A 1 103 ? 0.337 -6.145 5.757 1.00 86.06 103 LEU A O 1
ATOM 732 N N . THR A 1 104 ? -1.685 -6.217 6.742 1.00 87.88 104 THR A N 1
ATOM 733 C CA . THR A 1 104 ? -2.384 -6.709 5.545 1.00 87.88 104 THR A CA 1
ATOM 734 C C . THR A 1 104 ? -2.983 -5.562 4.739 1.00 87.88 104 THR A C 1
ATOM 736 O O . THR A 1 104 ? -2.615 -5.383 3.583 1.00 87.88 104 THR A O 1
ATOM 739 N N . THR A 1 105 ? -3.863 -4.761 5.348 1.00 88.31 105 THR A N 1
ATOM 740 C CA . THR A 1 105 ? -4.493 -3.587 4.730 1.00 88.31 105 THR A CA 1
ATOM 741 C C . THR A 1 105 ? -4.366 -2.387 5.658 1.00 88.31 105 THR A C 1
ATOM 743 O O . THR A 1 105 ? -4.974 -2.358 6.727 1.00 88.31 105 THR A O 1
ATOM 746 N N . SER A 1 106 ? -3.559 -1.390 5.297 1.00 87.06 106 SER A N 1
ATOM 747 C CA . SER A 1 106 ? -3.258 -0.313 6.248 1.00 87.06 106 SER A CA 1
ATOM 748 C C . SER A 1 106 ? -2.938 1.037 5.628 1.00 87.06 106 SER A C 1
ATOM 750 O O . SER A 1 106 ? -2.299 1.129 4.580 1.00 87.06 106 SER A O 1
ATOM 752 N N . THR A 1 107 ? -3.281 2.087 6.370 1.00 90.75 107 THR A N 1
ATOM 753 C CA . THR A 1 107 ? -2.766 3.441 6.160 1.00 90.75 107 THR A CA 1
ATOM 754 C C . THR A 1 107 ? -1.850 3.789 7.322 1.00 90.75 107 THR A C 1
ATOM 756 O O . THR A 1 107 ? -2.271 3.717 8.478 1.00 90.75 107 THR A O 1
ATOM 759 N N . VAL A 1 108 ? -0.593 4.125 7.036 1.00 90.19 108 VAL A N 1
ATOM 760 C CA . VAL A 1 108 ? 0.401 4.396 8.081 1.00 90.19 108 VAL A CA 1
ATOM 761 C C . VAL A 1 108 ? 1.143 5.689 7.801 1.00 90.19 108 VAL A C 1
ATOM 763 O O . VAL A 1 108 ? 1.570 5.923 6.674 1.00 90.19 108 VAL A O 1
ATOM 766 N N . GLN A 1 109 ? 1.325 6.526 8.819 1.00 91.69 109 GLN A N 1
ATOM 767 C CA . GLN A 1 109 ? 2.144 7.720 8.655 1.00 91.69 109 GLN A CA 1
ATOM 768 C C . GLN A 1 109 ? 3.634 7.364 8.717 1.00 91.69 109 GLN A C 1
ATOM 770 O O . GLN A 1 109 ? 4.352 7.564 7.744 1.00 91.69 109 GLN A O 1
ATOM 775 N N . SER A 1 110 ? 4.097 6.768 9.815 1.00 92.69 110 SER A N 1
ATOM 776 C CA . SER A 1 110 ? 5.500 6.375 9.988 1.00 92.69 110 SER A CA 1
ATOM 777 C C . SER A 1 110 ? 5.638 4.920 10.417 1.00 92.69 110 SER A C 1
ATOM 779 O O . SER A 1 110 ? 4.979 4.460 11.351 1.00 92.69 110 SER A O 1
ATOM 781 N N . VAL A 1 111 ? 6.528 4.180 9.756 1.00 92.50 111 VAL A N 1
ATOM 782 C CA . VAL A 1 111 ? 6.790 2.780 10.100 1.00 92.50 111 VAL A CA 1
ATOM 783 C C . VAL A 1 111 ? 8.252 2.392 9.944 1.00 92.50 111 VAL A C 1
ATOM 785 O O . VAL A 1 111 ? 8.942 2.828 9.024 1.00 92.50 111 VAL A O 1
ATOM 788 N N . THR A 1 112 ? 8.712 1.524 10.840 1.00 92.56 112 THR A N 1
ATOM 789 C CA . THR A 1 112 ? 10.079 0.993 10.840 1.00 92.56 112 THR A CA 1
ATOM 790 C C . THR A 1 112 ? 10.056 -0.511 10.604 1.00 92.56 112 THR A C 1
ATOM 792 O O . THR A 1 112 ? 9.368 -1.230 11.327 1.00 92.56 112 THR A O 1
ATOM 795 N N . SER A 1 113 ? 10.810 -0.996 9.615 1.00 91.12 113 SER A N 1
ATOM 796 C CA . SER A 1 113 ? 10.960 -2.424 9.274 1.00 91.12 113 SER A CA 1
ATOM 797 C C . SER A 1 113 ? 9.659 -3.234 9.152 1.00 91.12 113 SER A C 1
ATOM 799 O O . SER A 1 113 ? 9.541 -4.293 9.773 1.00 91.12 113 SER A O 1
ATOM 801 N N . PRO A 1 114 ? 8.663 -2.765 8.380 1.00 91.25 114 PRO A N 1
ATOM 802 C CA . PRO A 1 114 ? 7.422 -3.496 8.188 1.00 91.25 114 PRO A CA 1
ATOM 803 C C . PRO A 1 114 ? 7.516 -4.657 7.196 1.00 91.25 114 PRO A C 1
ATOM 805 O O . PRO A 1 114 ? 8.309 -4.643 6.251 1.00 91.25 114 PRO A O 1
ATOM 808 N N . LEU A 1 115 ? 6.569 -5.582 7.353 1.00 91.94 115 LEU A N 1
ATOM 809 C CA . LEU A 1 115 ? 6.089 -6.474 6.305 1.00 91.94 115 LEU A CA 1
ATOM 810 C C . LEU A 1 115 ? 4.662 -6.053 5.911 1.00 91.94 115 LEU A C 1
ATOM 812 O O . LEU A 1 115 ? 3.734 -6.216 6.704 1.00 91.94 115 LEU A O 1
ATOM 816 N N . LEU A 1 116 ? 4.491 -5.486 4.710 1.00 87.44 116 LEU A N 1
ATOM 817 C CA . LEU A 1 116 ? 3.214 -4.948 4.212 1.00 87.44 116 LEU A CA 1
ATOM 818 C C . LEU A 1 116 ? 2.711 -5.703 2.978 1.00 87.44 116 LEU A C 1
ATOM 820 O O . LEU A 1 116 ? 3.497 -6.049 2.096 1.00 87.44 116 LEU A O 1
ATOM 824 N N . THR A 1 117 ? 1.391 -5.893 2.886 1.00 88.50 117 THR A N 1
ATOM 825 C CA . THR A 1 117 ? 0.750 -6.578 1.742 1.00 88.50 117 THR A CA 1
ATOM 826 C C . THR A 1 117 ? -0.114 -5.671 0.864 1.00 88.50 117 THR A C 1
ATOM 828 O O . THR A 1 117 ? -0.213 -5.889 -0.341 1.00 88.50 117 THR A O 1
ATOM 831 N N . THR A 1 118 ? -0.815 -4.699 1.445 1.00 88.50 118 THR A N 1
ATOM 832 C CA . THR A 1 118 ? -1.625 -3.710 0.722 1.00 88.50 118 THR A CA 1
ATOM 833 C C . THR A 1 118 ? -1.692 -2.445 1.558 1.00 88.50 118 THR A C 1
ATOM 835 O O . THR A 1 118 ? -2.477 -2.350 2.504 1.00 88.50 118 THR A O 1
ATOM 838 N N . SER A 1 119 ? -0.847 -1.468 1.248 1.00 87.44 119 SER A N 1
ATOM 839 C CA . SER A 1 119 ? -0.668 -0.334 2.155 1.00 87.44 119 SER A CA 1
ATOM 840 C C . SER A 1 119 ? -0.464 0.994 1.445 1.00 87.44 119 SER A C 1
ATOM 842 O O . SER A 1 119 ? 0.111 1.077 0.360 1.00 87.44 119 SER A O 1
ATOM 844 N N . THR A 1 120 ? -0.910 2.054 2.114 1.00 91.44 120 THR A N 1
ATOM 845 C CA . THR A 1 120 ? -0.530 3.435 1.816 1.00 91.44 120 THR A CA 1
ATOM 846 C C . THR A 1 120 ? 0.303 3.953 2.973 1.00 91.44 120 THR A C 1
ATOM 848 O O . THR A 1 120 ? -0.159 3.925 4.117 1.00 91.44 120 THR A O 1
ATOM 851 N N . VAL A 1 121 ? 1.531 4.387 2.695 1.00 90.75 121 VAL A N 1
ATOM 852 C CA . VAL A 1 121 ? 2.466 4.801 3.742 1.00 90.75 121 VAL A CA 1
ATOM 853 C C . VAL A 1 121 ? 3.145 6.116 3.403 1.00 90.75 121 VAL A C 1
ATOM 855 O O . VAL A 1 121 ? 3.600 6.304 2.279 1.00 90.75 121 VAL A O 1
ATOM 858 N N . GLN A 1 122 ? 3.247 7.016 4.380 1.00 91.94 122 GLN A N 1
ATOM 859 C CA . GLN A 1 122 ? 3.995 8.254 4.188 1.00 91.94 122 GLN A CA 1
ATOM 860 C C . GLN A 1 122 ? 5.506 7.988 4.247 1.00 91.94 122 GLN A C 1
ATOM 862 O O . GLN A 1 122 ? 6.217 8.162 3.263 1.00 91.94 122 GLN A O 1
ATOM 867 N N . SER A 1 123 ? 6.001 7.489 5.377 1.00 92.38 123 SER A N 1
ATOM 868 C CA . SER A 1 123 ? 7.428 7.260 5.591 1.00 92.38 123 SER A CA 1
ATOM 869 C C . SER A 1 123 ? 7.708 5.853 6.097 1.00 92.38 123 SER A C 1
ATOM 871 O O . SER A 1 123 ? 7.122 5.394 7.082 1.00 92.38 123 SER A O 1
ATOM 873 N N . VAL A 1 124 ? 8.636 5.170 5.426 1.00 90.81 124 VAL A N 1
ATOM 874 C CA . VAL A 1 124 ? 9.115 3.846 5.813 1.00 90.81 124 VAL A CA 1
ATOM 875 C C . VAL A 1 124 ? 10.626 3.872 5.999 1.00 90.81 124 VAL A C 1
ATOM 877 O O . VAL A 1 124 ? 11.382 4.142 5.066 1.00 90.81 124 VAL A O 1
ATOM 880 N N . THR A 1 125 ? 11.082 3.504 7.190 1.00 89.50 125 THR A N 1
ATOM 881 C CA . THR A 1 125 ? 12.511 3.367 7.483 1.00 89.50 125 THR A CA 1
ATOM 882 C C . THR A 1 125 ? 12.903 1.903 7.658 1.00 89.50 125 THR A C 1
ATOM 884 O O . THR A 1 125 ? 12.081 1.059 8.022 1.00 89.50 125 THR A O 1
ATOM 887 N N . SER A 1 126 ? 14.182 1.616 7.407 1.00 82.25 126 SER A N 1
ATOM 888 C CA . SER A 1 126 ? 14.838 0.333 7.693 1.00 82.25 126 SER A CA 1
ATOM 889 C C . SER A 1 126 ? 14.242 -0.884 6.971 1.00 82.25 126 SER A C 1
ATOM 891 O O . SER A 1 126 ? 13.392 -1.580 7.518 1.00 82.25 126 SER A O 1
ATOM 893 N N . THR A 1 127 ? 14.746 -1.171 5.768 1.00 88.56 127 THR A N 1
ATOM 894 C CA . THR A 1 127 ? 14.584 -2.437 5.015 1.00 88.56 127 THR A CA 1
ATOM 895 C C . THR A 1 127 ? 13.193 -3.084 5.073 1.00 88.56 127 THR A C 1
ATOM 897 O O . THR A 1 127 ? 13.057 -4.207 5.570 1.00 88.56 127 THR A O 1
ATOM 900 N N . PRO A 1 128 ? 12.141 -2.398 4.597 1.00 89.62 128 PRO A N 1
ATOM 901 C CA . PRO A 1 128 ? 10.809 -2.982 4.535 1.00 89.62 128 PRO A CA 1
ATOM 902 C C . PRO A 1 128 ? 10.690 -4.060 3.457 1.00 89.62 128 PRO A C 1
ATOM 904 O O . PRO A 1 128 ? 11.353 -3.995 2.420 1.00 89.62 128 PRO A O 1
ATOM 907 N N . LEU A 1 129 ? 9.739 -4.971 3.656 1.00 92.00 129 LEU A N 1
ATOM 908 C CA . LEU A 1 129 ? 9.219 -5.840 2.606 1.00 92.00 129 LEU A CA 1
ATOM 909 C C . LEU A 1 129 ? 7.781 -5.429 2.287 1.00 92.00 129 LEU A C 1
ATOM 911 O O . LEU A 1 129 ? 6.891 -5.592 3.121 1.00 92.00 129 LEU A O 1
ATOM 915 N N . LEU A 1 130 ? 7.558 -4.877 1.093 1.00 88.81 130 LEU A N 1
ATOM 916 C CA . LEU A 1 130 ? 6.251 -4.380 0.668 1.00 88.81 130 LEU A CA 1
ATOM 917 C C . LEU A 1 130 ? 5.762 -5.124 -0.575 1.00 88.81 130 LEU A C 1
ATOM 919 O O . LEU A 1 130 ? 6.454 -5.213 -1.591 1.00 88.81 130 LEU A O 1
ATOM 923 N N . THR A 1 131 ? 4.527 -5.596 -0.505 1.00 88.38 131 THR A N 1
ATOM 924 C CA . THR A 1 131 ? 3.764 -6.114 -1.642 1.00 88.38 131 THR A CA 1
ATOM 925 C C . THR A 1 131 ? 2.625 -5.124 -1.890 1.00 88.38 131 THR A C 1
ATOM 927 O O . THR A 1 131 ? 2.067 -4.618 -0.924 1.00 88.38 131 THR A O 1
ATOM 930 N N . THR A 1 132 ? 2.319 -4.762 -3.137 1.00 90.50 132 THR A N 1
ATOM 931 C CA . THR A 1 132 ? 1.196 -3.866 -3.516 1.00 90.50 132 THR A CA 1
ATOM 932 C C . THR A 1 132 ? 1.068 -2.603 -2.654 1.00 90.50 132 THR A C 1
ATOM 934 O O . THR A 1 132 ? 0.168 -2.484 -1.823 1.00 90.50 132 THR A O 1
ATOM 937 N N . SER A 1 133 ? 1.985 -1.647 -2.804 1.00 89.19 133 SER A N 1
ATOM 938 C CA . SER A 1 133 ? 2.040 -0.479 -1.912 1.00 89.19 133 SER A CA 1
ATOM 939 C C . SER A 1 133 ? 2.185 0.855 -2.639 1.00 89.19 133 SER A C 1
ATOM 941 O O . SER A 1 133 ? 2.827 0.939 -3.687 1.00 89.19 133 SER A O 1
ATOM 943 N N . THR A 1 134 ? 1.624 1.901 -2.032 1.00 93.00 134 THR A N 1
ATOM 944 C CA . THR A 1 134 ? 1.867 3.304 -2.395 1.00 93.00 134 THR A CA 1
ATOM 945 C C . THR A 1 134 ? 2.647 3.967 -1.270 1.00 93.00 134 THR A C 1
ATOM 947 O O . THR A 1 134 ? 2.168 3.984 -0.133 1.00 93.00 134 THR A O 1
ATOM 950 N N . VAL A 1 135 ? 3.838 4.494 -1.564 1.00 91.94 135 VAL A N 1
ATOM 951 C CA . VAL A 1 135 ? 4.734 5.058 -0.543 1.00 91.94 135 VAL A CA 1
ATOM 952 C C . VAL A 1 135 ? 5.281 6.420 -0.961 1.00 91.94 135 VAL A C 1
ATOM 954 O O . VAL A 1 135 ? 5.729 6.584 -2.092 1.00 91.94 135 VAL A O 1
ATOM 957 N N . GLU A 1 136 ? 5.277 7.403 -0.062 1.00 93.06 136 GLU A N 1
ATOM 958 C CA . GLU A 1 136 ? 5.892 8.710 -0.348 1.00 93.06 136 GLU A CA 1
ATOM 959 C C . GLU A 1 136 ? 7.423 8.621 -0.238 1.00 93.06 136 GLU A C 1
ATOM 961 O O . GLU A 1 136 ? 8.141 8.956 -1.178 1.00 93.06 136 GLU A O 1
ATOM 966 N N . SER A 1 137 ? 7.946 8.100 0.875 1.00 93.44 137 SER A N 1
ATOM 967 C CA . SER A 1 137 ? 9.390 7.940 1.090 1.00 93.44 137 SER A CA 1
ATOM 968 C C . SER A 1 137 ? 9.754 6.614 1.748 1.00 93.44 137 SER A C 1
ATOM 970 O O . SER A 1 137 ? 9.142 6.202 2.735 1.00 93.44 137 SER A O 1
ATOM 972 N N . VAL A 1 138 ? 10.789 5.950 1.225 1.00 93.81 138 VAL A N 1
ATOM 973 C CA . VAL A 1 138 ? 11.272 4.673 1.765 1.00 93.81 138 VAL A CA 1
ATOM 974 C C . VAL A 1 138 ? 12.786 4.494 1.657 1.00 93.81 138 VAL A C 1
ATOM 976 O O . VAL A 1 138 ? 13.418 4.937 0.696 1.00 93.81 138 VAL A O 1
ATOM 979 N N . THR A 1 139 ? 13.374 3.801 2.634 1.00 92.94 139 THR A N 1
ATOM 980 C CA . THR A 1 139 ? 14.806 3.463 2.658 1.00 92.94 139 THR A CA 1
ATOM 981 C C . THR A 1 139 ? 15.035 1.957 2.542 1.00 92.94 139 THR A C 1
ATOM 983 O O . THR A 1 139 ? 14.500 1.176 3.328 1.00 92.94 139 THR A O 1
ATOM 986 N N . SER A 1 140 ? 15.868 1.556 1.580 1.00 92.06 140 SER A N 1
ATOM 987 C CA . SER A 1 140 ? 16.293 0.170 1.322 1.00 92.06 140 SER A CA 1
ATOM 988 C C . SER A 1 140 ? 15.181 -0.877 1.210 1.00 92.06 140 SER A C 1
ATOM 990 O O . SER A 1 140 ? 15.312 -1.960 1.780 1.00 92.06 140 SER A O 1
ATOM 992 N N . PRO A 1 141 ? 14.081 -0.603 0.489 1.00 91.75 141 PRO A N 1
ATOM 993 C CA . PRO A 1 141 ? 12.982 -1.543 0.387 1.00 91.75 141 PRO A CA 1
ATOM 994 C C . PRO A 1 141 ? 13.276 -2.757 -0.493 1.00 91.75 141 PRO A C 1
ATOM 996 O O . PRO A 1 141 ? 13.992 -2.675 -1.493 1.00 91.75 141 PRO A O 1
ATOM 999 N N . LEU A 1 142 ? 12.565 -3.837 -0.181 1.00 93.00 142 LEU A N 1
ATOM 1000 C CA . LEU A 1 142 ? 12.184 -4.872 -1.131 1.00 93.00 142 LEU A CA 1
ATOM 1001 C C . LEU A 1 142 ? 10.718 -4.648 -1.537 1.00 93.00 142 LEU A C 1
ATOM 1003 O O . LEU A 1 142 ? 9.818 -4.852 -0.722 1.00 93.00 142 LEU A O 1
ATOM 1007 N N . LEU A 1 143 ? 10.477 -4.204 -2.777 1.00 88.31 143 LEU A N 1
ATOM 1008 C CA . LEU A 1 143 ? 9.132 -3.912 -3.297 1.00 88.31 143 LEU A CA 1
ATOM 1009 C C . LEU A 1 143 ? 8.711 -4.892 -4.388 1.00 88.31 143 LEU A C 1
ATOM 1011 O O . LEU A 1 143 ? 9.455 -5.139 -5.339 1.00 88.31 143 LEU A O 1
ATOM 1015 N N . THR A 1 144 ? 7.468 -5.357 -4.290 1.00 88.19 144 THR A N 1
ATOM 1016 C CA . THR A 1 144 ? 6.796 -6.157 -5.318 1.00 88.19 144 THR A CA 1
ATOM 1017 C C . THR A 1 144 ? 5.470 -5.495 -5.677 1.00 88.19 144 THR A C 1
ATOM 1019 O O . THR A 1 144 ? 4.545 -5.498 -4.870 1.00 88.19 144 THR A O 1
ATOM 1022 N N . THR A 1 145 ? 5.361 -4.942 -6.888 1.00 90.25 145 THR A N 1
ATOM 1023 C CA . THR A 1 145 ? 4.216 -4.131 -7.346 1.00 90.25 145 THR A CA 1
ATOM 1024 C C . THR A 1 145 ? 4.013 -2.884 -6.488 1.00 90.25 145 THR A C 1
ATOM 1026 O O . THR A 1 145 ? 3.342 -2.928 -5.461 1.00 90.25 145 THR A O 1
ATOM 1029 N N . SER A 1 146 ? 4.634 -1.754 -6.824 1.00 89.31 146 SER A N 1
ATOM 1030 C CA . SER A 1 146 ? 4.523 -0.553 -5.977 1.00 89.31 146 SER A CA 1
ATOM 1031 C C . SER A 1 146 ? 4.637 0.753 -6.747 1.00 89.31 146 SER A C 1
ATOM 1033 O O . SER A 1 146 ? 5.334 0.827 -7.756 1.00 89.31 146 SER A O 1
ATOM 1035 N N . THR A 1 147 ? 3.999 1.791 -6.211 1.00 92.44 147 THR A N 1
ATOM 1036 C CA . THR A 1 147 ? 4.172 3.181 -6.642 1.00 92.44 147 THR A CA 1
ATOM 1037 C C . THR A 1 147 ? 4.885 3.941 -5.538 1.00 92.44 147 THR A C 1
ATOM 1039 O O . THR A 1 147 ? 4.399 3.976 -4.406 1.00 92.44 147 THR A O 1
ATOM 1042 N N . VAL A 1 148 ? 6.034 4.540 -5.842 1.00 91.50 148 VAL A N 1
ATOM 1043 C CA . VAL A 1 148 ? 6.829 5.256 -4.842 1.00 91.50 148 VAL A CA 1
ATOM 1044 C C . VAL A 1 148 ? 7.313 6.598 -5.358 1.00 91.50 148 VAL A C 1
ATOM 1046 O O . VAL A 1 148 ? 7.785 6.694 -6.484 1.00 91.50 148 VAL A O 1
ATOM 1049 N N . GLN A 1 149 ? 7.243 7.635 -4.531 1.00 92.50 149 GLN A N 1
ATOM 1050 C CA . GLN A 1 149 ? 7.838 8.918 -4.888 1.00 92.50 149 GLN A CA 1
ATOM 1051 C C . GLN A 1 149 ? 9.361 8.887 -4.693 1.00 92.50 149 GLN A C 1
ATOM 1053 O O . GLN A 1 149 ? 10.107 9.003 -5.660 1.00 92.50 149 GLN A O 1
ATOM 1058 N N . SER A 1 150 ? 9.854 8.645 -3.479 1.00 92.88 150 SER A N 1
ATOM 1059 C CA . SER A 1 150 ? 11.295 8.653 -3.205 1.00 92.88 150 SER A CA 1
ATOM 1060 C C . SER A 1 150 ? 11.785 7.354 -2.575 1.00 92.88 150 SER A C 1
ATOM 1062 O O . SER A 1 150 ? 11.263 6.894 -1.556 1.00 92.88 150 SER A O 1
ATOM 1064 N N . VAL A 1 151 ? 12.829 6.772 -3.166 1.00 91.00 151 VAL A N 1
ATOM 1065 C CA . VAL A 1 151 ? 13.512 5.590 -2.641 1.00 91.00 151 VAL A CA 1
ATOM 1066 C C . VAL A 1 151 ? 14.994 5.881 -2.434 1.00 91.00 151 VAL A C 1
ATOM 1068 O O . VAL A 1 151 ? 15.741 6.152 -3.374 1.00 91.00 151 VAL A O 1
ATOM 1071 N N . THR A 1 152 ? 15.446 5.741 -1.195 1.00 89.56 152 THR A N 1
ATOM 1072 C CA . THR A 1 152 ? 16.853 5.916 -0.825 1.00 89.56 152 THR A CA 1
ATOM 1073 C C . THR A 1 152 ? 17.519 4.573 -0.549 1.00 89.56 152 THR A C 1
ATOM 1075 O O . THR A 1 152 ? 16.878 3.641 -0.066 1.00 89.56 152 THR A O 1
ATOM 1078 N N . SER A 1 153 ? 18.821 4.495 -0.832 1.00 83.69 153 SER A N 1
ATOM 1079 C CA . SER A 1 153 ? 19.715 3.391 -0.451 1.00 83.69 153 SER A CA 1
ATOM 1080 C C . SER A 1 153 ? 19.340 2.006 -0.997 1.00 83.69 153 SER A C 1
ATOM 1082 O O . SER A 1 153 ? 18.585 1.276 -0.370 1.00 83.69 153 SER A O 1
ATOM 1084 N N . THR A 1 154 ? 19.938 1.605 -2.121 1.00 88.38 154 THR A N 1
ATOM 1085 C CA . THR A 1 154 ? 19.994 0.217 -2.642 1.00 88.38 154 THR A CA 1
ATOM 1086 C C . THR A 1 154 ? 18.698 -0.604 -2.533 1.00 88.38 154 THR A C 1
ATOM 1088 O O . THR A 1 154 ? 18.685 -1.645 -1.869 1.00 88.38 154 THR A O 1
ATOM 1091 N N . PRO A 1 155 ? 17.591 -0.161 -3.151 1.00 89.81 155 PRO A N 1
ATOM 1092 C CA . PRO A 1 155 ? 16.362 -0.941 -3.176 1.00 89.81 155 PRO A CA 1
ATOM 1093 C C . PRO A 1 155 ? 16.427 -2.124 -4.142 1.00 89.81 155 PRO A C 1
ATOM 1095 O O . PRO A 1 155 ? 17.112 -2.070 -5.166 1.00 89.81 155 PRO A O 1
ATOM 1098 N N . LEU A 1 156 ? 15.599 -3.132 -3.873 1.00 92.19 156 LEU A N 1
ATOM 1099 C CA . LEU A 1 156 ? 15.245 -4.180 -4.825 1.00 92.19 156 LEU A CA 1
ATOM 1100 C C . LEU A 1 156 ? 13.776 -4.021 -5.222 1.00 92.19 156 LEU A C 1
ATOM 1102 O O . LEU A 1 156 ? 12.879 -4.175 -4.394 1.00 92.19 156 LEU A O 1
ATOM 1106 N N . LEU A 1 157 ? 13.530 -3.690 -6.489 1.00 89.25 157 LEU A N 1
ATOM 1107 C CA . LEU A 1 157 ? 12.210 -3.322 -6.994 1.00 89.25 157 LEU A CA 1
ATOM 1108 C C . LEU A 1 157 ? 11.779 -4.236 -8.139 1.00 89.25 157 LEU A C 1
ATOM 1110 O O . LEU A 1 157 ? 12.483 -4.361 -9.142 1.00 89.25 157 LEU A O 1
ATOM 1114 N N . THR A 1 158 ? 10.587 -4.814 -8.008 1.00 91.25 158 THR A N 1
ATOM 1115 C CA . THR A 1 158 ? 9.963 -5.653 -9.035 1.00 91.25 158 THR A CA 1
ATOM 1116 C C . THR A 1 158 ? 8.594 -5.097 -9.406 1.00 91.25 158 THR A C 1
ATOM 1118 O O . THR A 1 158 ? 7.721 -5.006 -8.545 1.00 91.25 158 THR A O 1
ATOM 1121 N N . THR A 1 159 ? 8.365 -4.798 -10.689 1.00 90.44 159 THR A N 1
ATOM 1122 C CA . THR A 1 159 ? 7.078 -4.248 -11.170 1.00 90.44 159 THR A CA 1
ATOM 1123 C C . THR A 1 159 ? 6.713 -2.930 -10.478 1.00 90.44 159 THR A C 1
ATOM 1125 O O . THR A 1 159 ? 5.638 -2.799 -9.902 1.00 90.44 159 THR A O 1
ATOM 1128 N N . SER A 1 160 ? 7.616 -1.948 -10.485 1.00 90.12 160 SER A N 1
ATOM 1129 C CA . SER A 1 160 ? 7.413 -0.698 -9.737 1.00 90.12 160 SER A CA 1
ATOM 1130 C C . SER A 1 160 ? 7.398 0.544 -10.620 1.00 90.12 160 SER A C 1
ATOM 1132 O O . SER A 1 160 ? 8.103 0.610 -11.627 1.00 90.12 160 SER A O 1
ATOM 1134 N N . THR A 1 161 ? 6.650 1.555 -10.183 1.00 92.75 161 THR A N 1
ATOM 1135 C CA . THR A 1 161 ? 6.705 2.925 -10.703 1.00 92.75 161 THR A CA 1
ATOM 1136 C C . THR A 1 161 ? 7.351 3.816 -9.651 1.00 92.75 161 THR A C 1
ATOM 1138 O O . THR A 1 161 ? 6.846 3.885 -8.529 1.00 92.75 161 THR A O 1
ATOM 1141 N N . VAL A 1 162 ? 8.466 4.476 -9.980 1.00 91.69 162 VAL A N 1
ATOM 1142 C CA . VAL A 1 162 ? 9.209 5.309 -9.019 1.00 91.69 162 VAL A CA 1
ATOM 1143 C C . VAL A 1 162 ? 9.563 6.678 -9.592 1.00 91.69 162 VAL A C 1
ATOM 1145 O O . VAL A 1 162 ? 10.061 6.766 -10.710 1.00 91.69 162 VAL A O 1
ATOM 1148 N N . GLU A 1 163 ? 9.350 7.753 -8.834 1.00 92.69 163 GLU A N 1
ATOM 1149 C CA . GLU A 1 163 ? 9.775 9.094 -9.260 1.00 92.69 163 GLU A CA 1
ATOM 1150 C C . GLU A 1 163 ? 11.303 9.231 -9.134 1.00 92.69 163 GLU A C 1
ATOM 1152 O O . GLU A 1 163 ? 11.998 9.437 -10.124 1.00 92.69 163 GLU A O 1
ATOM 1157 N N . SER A 1 164 ? 11.868 9.018 -7.946 1.00 93.12 164 SER A N 1
ATOM 1158 C CA . SER A 1 164 ? 13.314 9.128 -7.710 1.00 93.12 164 SER A CA 1
ATOM 1159 C C . SER A 1 164 ? 13.877 7.948 -6.928 1.00 93.12 164 SER A C 1
ATOM 1161 O O . SER A 1 164 ? 13.317 7.532 -5.912 1.00 93.12 164 SER A O 1
ATOM 1163 N N . VAL A 1 165 ? 15.023 7.422 -7.374 1.00 93.00 165 VAL A N 1
ATOM 1164 C CA . VAL A 1 165 ? 15.688 6.291 -6.717 1.00 93.00 165 VAL A CA 1
ATOM 1165 C C . VAL A 1 165 ? 17.216 6.369 -6.742 1.00 93.00 165 VAL A C 1
ATOM 1167 O O . VAL A 1 165 ? 17.821 6.825 -7.715 1.00 93.00 165 VAL A O 1
ATOM 1170 N N . THR A 1 166 ? 17.850 5.876 -5.675 1.00 91.62 166 THR A N 1
ATOM 1171 C CA . THR A 1 166 ? 19.314 5.771 -5.556 1.00 91.62 166 THR A CA 1
ATOM 1172 C C . THR A 1 166 ? 19.802 4.321 -5.527 1.00 91.62 166 THR A C 1
ATOM 1174 O O . THR A 1 166 ? 19.353 3.526 -4.701 1.00 91.62 166 THR A O 1
ATOM 1177 N N . SER A 1 167 ? 20.765 3.992 -6.391 1.00 89.88 167 SER A N 1
ATOM 1178 C CA . SER A 1 167 ? 21.423 2.680 -6.515 1.00 89.88 167 SER A CA 1
ATOM 1179 C C . SER A 1 167 ? 20.478 1.471 -6.632 1.00 89.88 167 SER A C 1
ATOM 1181 O O . SER A 1 167 ? 20.697 0.474 -5.941 1.00 89.88 167 SER A O 1
ATOM 1183 N N . PRO A 1 168 ? 19.407 1.512 -7.446 1.00 90.00 168 PRO A N 1
ATOM 1184 C CA . PRO A 1 168 ? 18.445 0.421 -7.495 1.00 90.00 168 PRO A CA 1
ATOM 1185 C C . PRO A 1 168 ? 18.948 -0.845 -8.186 1.00 90.00 168 PRO A C 1
ATOM 1187 O O . PRO A 1 168 ? 19.693 -0.798 -9.167 1.00 90.00 168 PRO A O 1
ATOM 1190 N N . LEU A 1 169 ? 18.373 -1.965 -7.752 1.00 92.25 169 LEU A N 1
ATOM 1191 C CA . LEU A 1 169 ? 18.199 -3.166 -8.554 1.00 92.25 169 LEU A CA 1
ATOM 1192 C C . LEU A 1 169 ? 16.741 -3.230 -9.039 1.00 92.25 169 LEU A C 1
ATOM 1194 O O . LEU A 1 169 ? 15.833 -3.460 -8.239 1.00 92.25 169 LEU A O 1
ATOM 1198 N N . LEU A 1 170 ? 16.508 -2.995 -10.335 1.00 86.81 170 LEU A N 1
ATOM 1199 C CA . LEU A 1 170 ? 15.167 -2.979 -10.935 1.00 86.81 170 LEU A CA 1
ATOM 1200 C C . LEU A 1 170 ? 14.919 -4.177 -11.847 1.00 86.81 170 LEU A C 1
ATOM 1202 O O . LEU A 1 170 ? 15.742 -4.506 -12.704 1.00 86.81 170 LEU A O 1
ATOM 1206 N N . THR A 1 171 ? 13.720 -4.741 -11.725 1.00 88.56 171 THR A N 1
ATOM 1207 C CA . THR A 1 171 ? 13.160 -5.718 -12.661 1.00 88.56 171 THR A CA 1
ATOM 1208 C C . THR A 1 171 ? 11.767 -5.269 -13.090 1.00 88.56 171 THR A C 1
ATOM 1210 O O . THR A 1 171 ? 10.862 -5.177 -12.259 1.00 88.56 171 THR A O 1
ATOM 1213 N N . THR A 1 172 ? 11.575 -5.014 -14.385 1.00 88.31 172 THR A N 1
ATOM 1214 C CA . THR A 1 172 ? 10.276 -4.603 -14.949 1.00 88.31 172 THR A CA 1
ATOM 1215 C C . THR A 1 172 ? 9.730 -3.332 -14.294 1.00 88.31 172 THR A C 1
ATOM 1217 O O . THR A 1 172 ? 8.642 -3.339 -13.733 1.00 88.31 172 THR A O 1
ATOM 1220 N N . SER A 1 173 ? 10.482 -2.231 -14.321 1.00 89.31 173 SER A N 1
ATOM 1221 C CA . SER A 1 173 ? 10.098 -0.995 -13.620 1.00 89.31 173 SER A CA 1
ATOM 1222 C C . SER A 1 173 ? 10.052 0.221 -14.542 1.00 89.31 173 SER A C 1
ATOM 1224 O O . SER A 1 173 ? 10.738 0.269 -15.562 1.00 89.31 173 SER A O 1
ATOM 1226 N N . THR A 1 174 ? 9.260 1.220 -14.154 1.00 90.94 174 THR A N 1
ATOM 1227 C CA . THR A 1 174 ? 9.236 2.555 -14.769 1.00 90.94 174 THR A CA 1
ATOM 1228 C C . THR A 1 174 ? 9.767 3.567 -13.767 1.00 90.94 174 THR A C 1
ATOM 1230 O O . THR A 1 174 ? 9.263 3.634 -12.646 1.00 90.94 174 THR A O 1
ATOM 1233 N N . VAL A 1 175 ? 10.787 4.341 -14.138 1.00 90.19 175 VAL A N 1
ATOM 1234 C CA . VAL A 1 175 ? 11.426 5.293 -13.223 1.00 90.19 175 VAL A CA 1
ATOM 1235 C C . VAL A 1 175 ? 11.699 6.633 -13.888 1.00 90.19 175 VAL A C 1
ATOM 1237 O O . VAL A 1 175 ? 12.165 6.677 -15.022 1.00 90.19 175 VAL A O 1
ATOM 1240 N N . GLN A 1 176 ? 11.459 7.733 -13.179 1.00 91.50 176 GLN A N 1
ATOM 1241 C CA . GLN A 1 176 ? 11.788 9.056 -13.703 1.00 91.50 176 GLN A CA 1
ATOM 1242 C C . GLN A 1 176 ? 13.288 9.359 -13.567 1.00 91.50 176 GLN A C 1
ATOM 1244 O O . GLN A 1 176 ? 13.986 9.597 -14.552 1.00 91.50 176 GLN A O 1
ATOM 1249 N N . SER A 1 177 ? 13.822 9.293 -12.351 1.00 91.12 177 SER A N 1
ATOM 1250 C CA . SER A 1 177 ? 15.216 9.637 -12.077 1.00 91.12 177 SER A CA 1
ATOM 1251 C C . SER A 1 177 ? 15.933 8.548 -11.298 1.00 91.12 177 SER A C 1
ATOM 1253 O O . SER A 1 177 ? 15.480 8.101 -10.241 1.00 91.12 177 SER A O 1
ATOM 1255 N N . VAL A 1 178 ? 17.091 8.140 -11.817 1.00 89.88 178 VAL A N 1
ATOM 1256 C CA . VAL A 1 178 ? 17.996 7.204 -11.157 1.00 89.88 178 VAL A CA 1
ATOM 1257 C C . VAL A 1 178 ? 19.342 7.869 -10.900 1.00 89.88 178 VAL A C 1
ATOM 1259 O O . VAL A 1 178 ? 20.023 8.374 -11.801 1.00 89.88 178 VAL A O 1
ATOM 1262 N N . THR A 1 179 ? 19.757 7.807 -9.642 1.00 87.75 179 THR A N 1
ATOM 1263 C CA . THR A 1 179 ? 21.074 8.246 -9.180 1.00 87.75 179 THR A CA 1
ATOM 1264 C C . THR A 1 179 ? 21.884 7.042 -8.733 1.00 87.75 179 THR A C 1
ATOM 1266 O O . THR A 1 179 ? 21.325 6.119 -8.151 1.00 87.75 179 THR A O 1
ATOM 1269 N N . SER A 1 180 ? 23.193 7.062 -8.987 1.00 83.06 180 SER A N 1
ATOM 1270 C CA . SER A 1 180 ? 24.157 6.047 -8.540 1.00 83.06 180 SER A CA 1
ATOM 1271 C C . SER A 1 180 ? 23.962 4.648 -9.148 1.00 83.06 180 SER A C 1
ATOM 1273 O O . SER A 1 180 ? 22.871 4.097 -9.161 1.00 83.06 180 SER A O 1
ATOM 1275 N N . THR A 1 181 ? 25.060 4.094 -9.673 1.00 85.81 181 THR A N 1
ATOM 1276 C CA . THR A 1 181 ? 25.239 2.770 -10.319 1.00 85.81 181 THR A CA 1
ATOM 1277 C C . THR A 1 181 ? 24.047 1.796 -10.241 1.00 85.81 181 THR A C 1
ATOM 1279 O O . THR A 1 181 ? 24.045 0.903 -9.386 1.00 85.81 181 THR A O 1
ATOM 1282 N N . PRO A 1 182 ? 23.033 1.930 -11.116 1.00 87.19 182 PRO A N 1
ATOM 1283 C CA . PRO A 1 182 ? 21.880 1.043 -11.086 1.00 87.19 182 PRO A CA 1
ATOM 1284 C C . PRO A 1 182 ? 22.117 -0.238 -11.888 1.00 87.19 182 PRO A C 1
ATOM 1286 O O . PRO A 1 182 ? 22.850 -0.245 -12.882 1.00 87.19 182 PRO A O 1
ATOM 1289 N N . LEU A 1 183 ? 21.409 -1.299 -11.504 1.00 89.94 183 LEU A N 1
ATOM 1290 C CA . LEU A 1 183 ? 21.247 -2.506 -12.308 1.00 89.94 183 LEU A CA 1
ATOM 1291 C C . LEU A 1 183 ? 19.792 -2.597 -12.776 1.00 89.94 183 LEU A C 1
ATOM 1293 O O . LEU A 1 183 ? 18.870 -2.705 -11.969 1.00 89.94 183 LEU A O 1
ATOM 1297 N N . LEU A 1 184 ? 19.598 -2.520 -14.091 1.00 85.75 184 LEU A N 1
ATOM 1298 C CA . LEU A 1 184 ? 18.294 -2.374 -14.726 1.00 85.75 184 LEU A CA 1
ATOM 1299 C C . LEU A 1 184 ? 18.035 -3.543 -15.673 1.00 85.75 184 LEU A C 1
ATOM 1301 O O . LEU A 1 184 ? 18.768 -3.757 -16.641 1.00 85.75 184 LEU A O 1
ATOM 1305 N N . THR A 1 185 ? 16.959 -4.276 -15.400 1.00 88.50 185 THR A N 1
ATOM 1306 C CA . THR A 1 185 ? 16.436 -5.330 -16.271 1.00 88.50 185 TH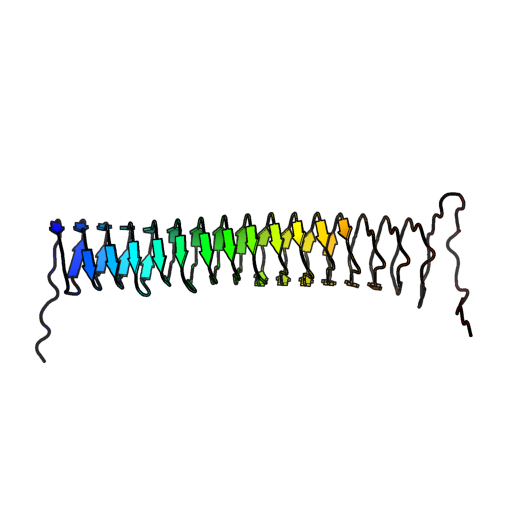R A CA 1
ATOM 1307 C C . THR A 1 185 ? 15.016 -4.963 -16.678 1.00 88.50 185 THR A C 1
ATOM 1309 O O . THR A 1 185 ? 14.229 -4.538 -15.827 1.00 88.50 185 THR A O 1
ATOM 1312 N N . THR A 1 186 ? 14.696 -5.079 -17.970 1.00 87.38 186 THR A N 1
ATOM 1313 C CA . THR A 1 186 ? 13.334 -4.838 -18.504 1.00 87.38 186 THR A CA 1
ATOM 1314 C C . THR A 1 186 ? 12.715 -3.507 -18.052 1.00 87.38 186 THR A C 1
ATOM 1316 O O . THR A 1 186 ? 11.527 -3.444 -17.754 1.00 87.38 186 THR A O 1
ATOM 1319 N N . SER A 1 187 ? 13.507 -2.435 -17.950 1.00 87.56 187 SER A N 1
ATOM 1320 C CA . SER A 1 187 ? 13.073 -1.180 -17.319 1.00 87.56 187 SER A CA 1
ATOM 1321 C C . SER A 1 187 ? 12.946 -0.020 -18.309 1.00 87.56 187 SER A C 1
ATOM 1323 O O . SER A 1 187 ? 13.644 0.024 -19.319 1.00 87.56 187 SER A O 1
ATOM 1325 N N . THR A 1 188 ? 12.074 0.939 -17.993 1.00 88.06 188 THR A N 1
ATOM 1326 C CA . THR A 1 188 ? 11.955 2.228 -18.692 1.00 88.06 188 THR A CA 1
ATOM 1327 C C . THR A 1 188 ? 12.390 3.347 -17.753 1.00 88.06 188 THR A C 1
ATOM 1329 O O . THR A 1 188 ? 11.840 3.460 -16.658 1.00 88.06 188 THR A O 1
ATOM 1332 N N . VAL A 1 189 ? 13.377 4.154 -18.152 1.00 86.94 189 VAL A N 1
ATOM 1333 C CA . VAL A 1 189 ? 13.935 5.223 -17.308 1.00 86.94 189 VAL A CA 1
ATOM 1334 C C . VAL A 1 189 ? 14.064 6.542 -18.073 1.00 86.94 189 VAL A C 1
ATOM 1336 O O . VAL A 1 189 ? 14.601 6.562 -19.178 1.00 86.94 189 VAL A O 1
ATOM 1339 N N . GLU A 1 190 ? 13.612 7.656 -17.494 1.00 88.00 190 GLU A N 1
ATOM 1340 C CA . GLU A 1 190 ? 13.765 8.978 -18.129 1.00 88.00 190 GLU A CA 1
ATOM 1341 C C . GLU A 1 190 ? 15.224 9.462 -18.045 1.00 88.00 190 GLU A C 1
ATOM 1343 O O . GLU A 1 190 ? 15.854 9.784 -19.053 1.00 88.00 190 GLU A O 1
ATOM 1348 N N . SER A 1 191 ? 15.815 9.445 -16.849 1.00 87.25 191 SER A N 1
ATOM 1349 C CA . SER A 1 191 ? 17.169 9.962 -16.633 1.00 87.25 191 SER A CA 1
ATOM 1350 C C . SER A 1 191 ? 18.020 9.091 -15.709 1.00 87.25 191 SER A C 1
ATOM 1352 O O . SER A 1 191 ? 17.571 8.619 -14.663 1.00 87.25 191 SER A O 1
ATOM 1354 N N . VAL A 1 192 ? 19.286 8.899 -16.094 1.00 86.69 192 VAL A N 1
ATOM 1355 C CA . VAL A 1 192 ? 20.304 8.208 -15.295 1.00 86.69 192 VAL A CA 1
ATOM 1356 C C . VAL A 1 192 ? 21.564 9.065 -15.214 1.00 86.69 192 VAL A C 1
ATOM 1358 O O . VAL A 1 192 ? 22.200 9.379 -16.217 1.00 86.69 192 VAL A O 1
ATOM 1361 N N . THR A 1 193 ? 21.970 9.421 -14.000 1.00 86.88 193 THR A N 1
ATOM 1362 C CA . THR A 1 193 ? 23.114 10.331 -13.776 1.00 86.88 193 THR A CA 1
ATOM 1363 C C . THR A 1 193 ? 24.451 9.621 -13.546 1.00 86.88 193 THR A C 1
ATOM 1365 O O . THR A 1 193 ? 25.469 10.274 -13.347 1.00 86.88 193 THR A O 1
ATOM 1368 N N . SER A 1 194 ? 24.470 8.289 -13.537 1.00 84.75 194 SER A N 1
ATOM 1369 C CA . SER A 1 194 ? 25.651 7.463 -13.236 1.00 84.75 194 SER A CA 1
ATOM 1370 C C . SER A 1 194 ? 25.860 6.390 -14.303 1.00 84.75 194 SER A C 1
ATOM 1372 O O . SER A 1 194 ? 25.163 6.410 -15.309 1.00 84.75 194 SER A O 1
ATOM 1374 N N . SER A 1 195 ? 26.818 5.476 -14.117 1.00 82.94 195 SER A N 1
ATOM 1375 C CA . SER A 1 195 ? 27.076 4.353 -15.034 1.00 82.94 195 SER A CA 1
ATOM 1376 C C . SER A 1 195 ? 26.129 3.176 -14.756 1.00 82.94 195 SER A C 1
ATOM 1378 O O . SER A 1 195 ? 26.343 2.467 -13.768 1.00 82.94 195 SER A O 1
ATOM 1380 N N . PRO A 1 196 ? 25.072 2.952 -15.564 1.00 83.81 196 PRO A N 1
ATOM 1381 C CA . PRO A 1 196 ? 24.168 1.828 -15.368 1.00 83.81 196 PRO A CA 1
ATOM 1382 C C . PRO A 1 196 ? 24.674 0.541 -16.022 1.00 83.81 196 PRO A C 1
ATOM 1384 O O . PRO A 1 196 ? 25.362 0.570 -17.046 1.00 83.81 196 PRO A O 1
ATOM 1387 N N . LEU A 1 197 ? 24.213 -0.590 -15.492 1.00 85.88 197 LEU A N 1
ATOM 1388 C CA . LEU A 1 197 ? 24.186 -1.863 -16.206 1.00 85.88 197 LEU A CA 1
ATOM 1389 C C . LEU A 1 197 ? 22.764 -2.113 -16.729 1.00 85.88 197 LEU A C 1
ATOM 1391 O O . LEU A 1 197 ? 21.833 -2.263 -15.936 1.00 85.88 197 LEU A O 1
ATOM 1395 N N . LEU A 1 198 ? 22.596 -2.126 -18.058 1.00 80.12 198 LEU A N 1
ATOM 1396 C CA . LEU A 1 198 ? 21.292 -2.192 -18.729 1.00 80.12 198 LEU A CA 1
ATOM 1397 C C . LEU A 1 198 ? 21.098 -3.494 -19.515 1.00 80.12 198 LEU A C 1
ATOM 1399 O O . LEU A 1 198 ? 21.781 -3.747 -20.515 1.00 80.12 198 LEU A O 1
ATOM 1403 N N . THR A 1 199 ? 20.054 -4.238 -19.159 1.00 83.31 199 THR A N 1
ATOM 1404 C CA . THR A 1 199 ? 19.564 -5.407 -19.903 1.00 83.31 199 THR A CA 1
ATOM 1405 C C . THR A 1 199 ? 18.131 -5.155 -20.362 1.00 83.31 199 THR A C 1
ATOM 1407 O O . THR A 1 199 ? 17.289 -4.781 -19.542 1.00 83.31 199 THR A O 1
ATOM 1410 N N . THR A 1 200 ? 17.843 -5.327 -21.660 1.00 82.19 200 THR A N 1
ATOM 1411 C CA . THR A 1 200 ? 16.495 -5.155 -22.248 1.00 82.19 200 THR A CA 1
ATOM 1412 C C . THR A 1 200 ? 15.763 -3.889 -21.776 1.00 82.19 200 THR A C 1
ATOM 1414 O O . THR A 1 200 ? 14.592 -3.964 -21.412 1.00 82.19 200 THR A O 1
ATOM 1417 N N . SER A 1 201 ? 16.454 -2.751 -21.674 1.00 82.12 201 SER A N 1
ATOM 1418 C CA . SER A 1 201 ? 15.909 -1.526 -21.065 1.00 82.12 201 SER A CA 1
ATOM 1419 C C . SER A 1 201 ? 15.846 -0.363 -22.054 1.00 82.12 201 SER A C 1
ATOM 1421 O O . SER A 1 201 ? 16.629 -0.310 -22.999 1.00 82.12 201 SER A O 1
ATOM 1423 N N . THR A 1 202 ? 14.941 0.581 -21.802 1.00 81.31 202 THR A N 1
ATOM 1424 C CA . THR A 1 202 ? 14.797 1.834 -22.555 1.00 81.31 202 THR A CA 1
ATOM 1425 C C . THR A 1 202 ? 15.159 2.999 -21.645 1.00 81.31 202 THR A C 1
ATOM 1427 O O . THR A 1 202 ? 14.551 3.158 -20.586 1.00 81.31 202 THR A O 1
ATOM 1430 N N . VAL A 1 203 ? 16.132 3.821 -22.042 1.00 79.81 203 VAL A N 1
ATOM 1431 C CA . VAL A 1 203 ? 16.549 5.003 -21.275 1.00 79.81 203 VAL A CA 1
ATOM 1432 C C . VAL A 1 203 ? 16.577 6.244 -22.162 1.00 79.81 203 VAL A C 1
ATOM 1434 O O . VAL A 1 203 ? 17.150 6.222 -23.249 1.00 79.81 203 VAL A O 1
ATOM 1437 N N . GLN A 1 204 ? 15.970 7.345 -21.724 1.00 82.00 204 GLN A N 1
ATOM 1438 C CA . GLN A 1 204 ? 15.982 8.578 -22.517 1.00 82.00 204 GLN A CA 1
ATOM 1439 C C . GLN A 1 204 ? 17.330 9.308 -22.416 1.00 82.00 204 GLN A C 1
ATOM 1441 O O . GLN A 1 204 ? 17.900 9.671 -23.443 1.00 82.00 204 GLN A O 1
ATOM 1446 N N . SER A 1 205 ? 17.883 9.484 -21.215 1.00 80.75 205 SER A N 1
ATOM 1447 C CA . SER A 1 205 ? 19.158 10.189 -21.030 1.00 80.75 205 SER A CA 1
ATOM 1448 C C . SER A 1 205 ? 20.087 9.492 -20.037 1.00 80.75 205 SER A C 1
ATOM 1450 O O . SER A 1 205 ? 19.660 9.110 -18.945 1.00 80.75 205 SER A O 1
ATOM 1452 N N . VAL A 1 206 ? 21.371 9.363 -20.395 1.00 81.19 206 VAL A N 1
ATOM 1453 C CA . VAL A 1 206 ? 22.436 8.880 -19.500 1.00 81.19 206 VAL A CA 1
ATOM 1454 C C .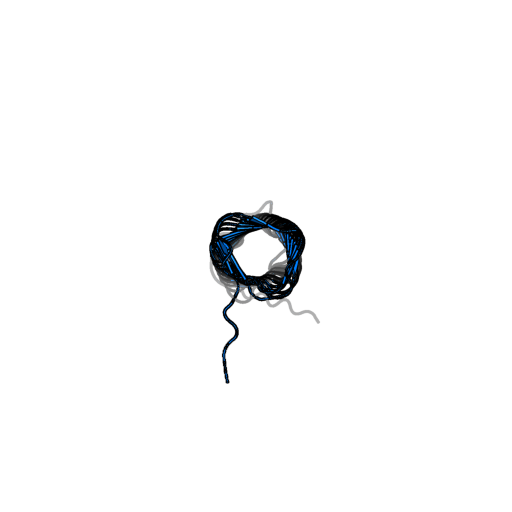 VAL A 1 206 ? 23.628 9.838 -19.504 1.00 81.19 206 VAL A C 1
ATOM 1456 O O . VAL A 1 206 ? 24.243 10.096 -20.537 1.00 81.19 206 VAL A O 1
ATOM 1459 N N . THR A 1 207 ? 24.015 10.335 -18.330 1.00 83.00 207 THR A N 1
ATOM 1460 C CA . THR A 1 207 ? 25.132 11.292 -18.212 1.00 83.00 207 THR A CA 1
ATOM 1461 C C . THR A 1 207 ? 26.511 10.619 -18.171 1.00 83.00 207 THR A C 1
ATOM 1463 O O . THR A 1 207 ? 27.513 11.261 -18.474 1.00 83.00 207 THR A O 1
ATOM 1466 N N . SER A 1 208 ? 26.598 9.339 -17.803 1.00 80.88 208 SER A N 1
ATOM 1467 C CA . SER A 1 208 ? 27.865 8.586 -17.718 1.00 80.88 208 SER A CA 1
ATOM 1468 C C . SER A 1 208 ? 27.939 7.455 -18.748 1.00 80.88 208 SER A C 1
ATOM 1470 O O . SER A 1 208 ? 27.077 7.339 -19.610 1.00 80.88 208 SER A O 1
ATOM 1472 N N . THR A 1 209 ? 28.979 6.622 -18.676 1.00 77.50 209 THR A N 1
ATOM 1473 C CA . THR A 1 209 ? 29.176 5.458 -19.552 1.00 77.50 209 THR A CA 1
ATOM 1474 C C . THR A 1 209 ? 28.287 4.278 -19.124 1.00 77.50 209 THR A C 1
ATOM 1476 O O . THR A 1 209 ? 28.494 3.730 -18.037 1.00 77.50 209 THR A O 1
ATOM 1479 N N . PRO A 1 210 ? 27.296 3.852 -19.932 1.00 78.81 210 PRO A N 1
ATOM 1480 C CA . PRO A 1 210 ? 26.506 2.663 -19.627 1.00 78.81 210 PRO A CA 1
ATOM 1481 C C . PRO A 1 210 ? 27.159 1.383 -20.173 1.00 78.81 210 PRO A C 1
ATOM 1483 O O . PRO A 1 210 ? 27.833 1.405 -21.207 1.00 78.81 210 PRO A O 1
ATOM 1486 N N . LEU A 1 211 ? 26.894 0.251 -19.515 1.00 80.69 211 LEU A N 1
ATOM 1487 C CA . LEU A 1 211 ? 27.158 -1.087 -20.051 1.00 80.69 211 LEU A CA 1
ATOM 1488 C C . LEU A 1 211 ? 25.857 -1.676 -20.607 1.00 80.69 211 LEU A C 1
ATOM 1490 O O . LEU A 1 211 ? 24.873 -1.832 -19.878 1.00 80.69 211 LEU A O 1
ATOM 1494 N N . LEU A 1 212 ? 25.854 -1.974 -21.909 1.00 73.81 212 LEU A N 1
ATOM 1495 C CA . LEU A 1 212 ? 24.654 -2.321 -22.668 1.00 73.81 212 LEU A CA 1
ATOM 1496 C C . LEU A 1 212 ? 24.711 -3.751 -23.209 1.00 73.81 212 LEU A C 1
ATOM 1498 O O . LEU A 1 212 ? 25.642 -4.123 -23.927 1.00 73.81 212 LEU A O 1
ATOM 1502 N N . THR A 1 213 ? 23.645 -4.507 -22.941 1.00 73.50 213 THR A N 1
ATOM 1503 C CA . THR A 1 213 ? 23.334 -5.734 -23.686 1.00 73.50 213 THR A CA 1
ATOM 1504 C C . THR A 1 213 ? 22.290 -5.416 -24.754 1.00 73.50 213 THR A C 1
ATOM 1506 O O . THR A 1 213 ? 22.651 -4.918 -25.810 1.00 73.50 213 THR A O 1
ATOM 1509 N N . THR A 1 214 ? 20.998 -5.606 -24.466 1.00 73.75 214 THR A N 1
ATOM 1510 C CA . THR A 1 214 ? 19.892 -5.428 -25.419 1.00 73.75 214 THR A CA 1
ATOM 1511 C C . THR A 1 214 ? 19.053 -4.160 -25.170 1.00 73.75 214 THR A C 1
ATOM 1513 O O . THR A 1 214 ? 17.829 -4.226 -25.084 1.00 73.75 214 THR A O 1
ATOM 1516 N N . SER A 1 215 ? 19.691 -3.000 -24.994 1.00 73.25 215 SER A N 1
ATOM 1517 C CA . SER A 1 215 ? 19.028 -1.792 -24.465 1.00 73.25 215 SER A CA 1
ATOM 1518 C C . SER A 1 215 ? 19.082 -0.589 -25.410 1.00 73.25 215 SER A C 1
ATOM 1520 O O . SER A 1 215 ? 20.088 -0.365 -26.078 1.00 73.25 215 SER A O 1
ATOM 1522 N N . THR A 1 216 ? 18.015 0.208 -25.446 1.00 71.81 216 THR A N 1
ATOM 1523 C CA . THR A 1 216 ? 17.931 1.448 -26.228 1.00 71.81 216 THR A CA 1
ATOM 1524 C C . THR A 1 216 ? 18.226 2.651 -25.335 1.00 71.81 216 THR A C 1
ATOM 1526 O O . THR A 1 216 ? 17.677 2.776 -24.239 1.00 71.81 216 THR A O 1
ATOM 1529 N N . VAL A 1 217 ? 19.106 3.545 -25.795 1.00 69.88 217 VAL A N 1
ATOM 1530 C CA . VAL A 1 217 ? 19.416 4.799 -25.097 1.00 69.88 217 VAL A CA 1
ATOM 1531 C C . VAL A 1 217 ? 19.379 5.951 -26.091 1.00 69.88 217 VAL A C 1
ATOM 1533 O O . VAL A 1 217 ? 20.114 5.910 -27.072 1.00 69.88 217 VAL A O 1
ATOM 1536 N N . GLN A 1 218 ? 18.520 6.951 -25.867 1.00 73.38 218 GLN A N 1
ATOM 1537 C CA . GLN A 1 218 ? 18.329 8.037 -26.843 1.00 73.38 218 GLN A CA 1
ATOM 1538 C C . GLN A 1 218 ? 19.482 9.049 -26.828 1.00 73.38 218 GLN A C 1
ATOM 1540 O O . GLN A 1 218 ? 19.959 9.458 -27.885 1.00 73.38 218 GLN A O 1
ATOM 1545 N N . SER A 1 219 ? 19.939 9.442 -25.638 1.00 72.88 219 SER A N 1
ATOM 1546 C CA . SER A 1 219 ? 21.026 10.402 -25.454 1.00 72.88 219 SER A CA 1
ATOM 1547 C C . SER A 1 219 ? 22.015 9.905 -24.410 1.00 72.88 219 SER A C 1
ATOM 1549 O O . SER A 1 219 ? 21.620 9.491 -23.315 1.00 72.88 219 SER A O 1
ATOM 1551 N N . VAL A 1 220 ? 23.306 9.968 -24.738 1.00 71.12 220 VAL A N 1
ATOM 1552 C CA . VAL A 1 220 ? 24.387 9.737 -23.779 1.00 71.12 220 VAL A CA 1
ATOM 1553 C C . VAL A 1 220 ? 25.452 10.815 -23.895 1.00 71.12 220 VAL A C 1
ATOM 1555 O O . VAL A 1 220 ? 25.859 11.198 -24.991 1.00 71.12 220 VAL A O 1
ATOM 1558 N N . THR A 1 221 ? 25.942 11.287 -22.753 1.00 76.50 221 THR A N 1
ATOM 1559 C CA . THR A 1 221 ? 27.044 12.263 -22.719 1.00 76.50 221 THR A CA 1
ATOM 1560 C C . THR A 1 221 ? 28.411 11.585 -22.879 1.00 76.50 221 THR A C 1
ATOM 1562 O O . THR A 1 221 ? 29.401 12.242 -23.187 1.00 76.50 221 THR A O 1
ATOM 1565 N N . SER A 1 222 ? 28.499 10.268 -22.664 1.00 69.62 222 SER A N 1
ATOM 1566 C CA . SER A 1 222 ? 29.733 9.476 -22.775 1.00 69.62 222 SER A CA 1
ATOM 1567 C C . SER A 1 222 ? 29.491 8.177 -23.554 1.00 69.62 222 SER A C 1
ATOM 1569 O O . SER A 1 222 ? 28.393 7.625 -23.470 1.00 69.62 222 SER A O 1
ATOM 1571 N N . PRO A 1 223 ? 30.489 7.664 -24.300 1.00 64.62 223 PRO A N 1
ATOM 1572 C CA . PRO A 1 223 ? 30.301 6.499 -25.160 1.00 64.62 223 PRO A CA 1
ATOM 1573 C C . PRO A 1 223 ? 29.955 5.229 -24.353 1.00 64.62 223 PRO A C 1
ATOM 1575 O O . PRO A 1 223 ? 30.547 4.999 -23.294 1.00 64.62 223 PRO A O 1
ATOM 1578 N N . PRO A 1 224 ? 29.016 4.389 -24.831 1.00 67.31 224 PRO A N 1
ATOM 1579 C CA . PRO A 1 224 ? 28.635 3.147 -24.163 1.00 67.31 224 PRO A CA 1
ATOM 1580 C C . PRO A 1 224 ? 29.654 2.023 -24.390 1.00 67.31 224 PRO A C 1
ATOM 1582 O O . PRO A 1 224 ? 30.315 1.970 -25.428 1.00 67.31 224 PRO A O 1
ATOM 1585 N N . LEU A 1 225 ? 29.716 1.067 -23.458 1.00 67.75 225 LEU A N 1
ATOM 1586 C CA . LEU A 1 225 ? 30.400 -0.213 -23.663 1.00 67.75 225 LEU A CA 1
ATOM 1587 C C . LEU A 1 225 ? 29.368 -1.258 -24.118 1.00 67.75 225 LEU A C 1
ATOM 1589 O O . LEU A 1 225 ? 28.360 -1.479 -23.443 1.00 67.75 225 LEU A O 1
ATOM 1593 N N . LEU A 1 226 ? 29.591 -1.870 -25.283 1.00 61.22 226 LEU A N 1
ATOM 1594 C CA . LEU A 1 226 ? 28.607 -2.708 -25.981 1.00 61.22 226 LEU A CA 1
ATOM 1595 C C . LEU A 1 226 ? 29.010 -4.180 -25.960 1.00 61.22 226 LEU A C 1
ATOM 1597 O O . LEU A 1 226 ? 30.152 -4.515 -26.267 1.00 61.22 226 LEU A O 1
ATOM 1601 N N . THR A 1 227 ? 28.056 -5.063 -25.659 1.00 52.38 227 THR A N 1
ATOM 1602 C CA . THR A 1 227 ? 28.267 -6.517 -25.759 1.00 52.38 227 THR A CA 1
ATOM 1603 C C . THR A 1 227 ? 27.515 -7.149 -26.939 1.00 52.38 227 THR A C 1
ATOM 1605 O O . THR A 1 227 ? 28.045 -8.101 -27.494 1.00 52.38 227 THR A O 1
ATOM 1608 N N . MET A 1 228 ? 26.356 -6.607 -27.372 1.00 47.75 228 MET A N 1
ATOM 1609 C CA . MET A 1 228 ? 25.608 -6.968 -28.606 1.00 47.75 228 MET A CA 1
ATOM 1610 C C . MET A 1 228 ? 24.376 -6.037 -28.822 1.00 47.75 228 MET A C 1
ATOM 1612 O O . MET A 1 228 ? 23.374 -6.304 -28.170 1.00 47.75 228 MET A O 1
ATOM 1616 N N . MET A 1 229 ? 24.348 -5.024 -29.725 1.00 46.91 229 MET A N 1
ATOM 1617 C CA . MET A 1 229 ? 23.053 -4.509 -30.272 1.00 46.91 229 MET A CA 1
ATOM 1618 C C . MET A 1 229 ? 23.062 -3.469 -31.427 1.00 46.91 229 MET A C 1
ATOM 1620 O O . MET A 1 229 ? 24.071 -2.835 -31.717 1.00 46.91 229 MET A O 1
ATOM 1624 N N . CYS A 1 230 ? 21.862 -3.308 -32.024 1.00 38.41 230 CYS A N 1
ATOM 1625 C CA . CYS A 1 230 ? 21.323 -2.245 -32.893 1.00 38.41 230 CYS A CA 1
ATOM 1626 C C . CYS A 1 230 ? 21.103 -0.928 -32.112 1.00 38.41 230 CYS A C 1
ATOM 1628 O O . CYS A 1 230 ? 20.530 -0.960 -31.025 1.00 38.41 230 CYS A O 1
ATOM 1630 N N . LEU A 1 231 ? 21.543 0.215 -32.648 1.00 46.84 231 LEU A N 1
ATOM 1631 C CA . LEU A 1 231 ? 21.621 1.503 -31.943 1.00 46.84 231 LEU A CA 1
ATOM 1632 C C . LEU A 1 231 ? 20.908 2.604 -32.751 1.00 46.84 231 LEU A C 1
ATOM 1634 O O . LEU A 1 231 ? 21.136 2.700 -33.952 1.00 46.84 231 LEU A O 1
ATOM 1638 N N . ALA A 1 232 ? 20.115 3.456 -32.093 1.00 48.78 232 ALA A N 1
ATOM 1639 C CA . ALA A 1 232 ? 19.762 4.792 -32.582 1.00 48.78 232 ALA A CA 1
ATOM 1640 C C . ALA A 1 232 ? 20.385 5.789 -31.598 1.00 48.78 232 ALA A C 1
ATOM 1642 O O . ALA A 1 232 ? 20.034 5.782 -30.420 1.00 48.78 232 ALA A O 1
ATOM 1643 N N . TYR A 1 233 ? 21.377 6.553 -32.049 1.00 48.50 233 TYR A N 1
ATOM 1644 C CA . TYR A 1 233 ? 22.272 7.326 -31.189 1.00 48.50 233 TYR A CA 1
ATOM 1645 C C . TYR A 1 233 ? 22.347 8.767 -31.662 1.00 48.50 233 TYR A C 1
ATOM 1647 O O . TYR A 1 233 ? 22.683 9.018 -32.820 1.00 48.50 233 TYR A O 1
ATOM 1655 N N . TYR A 1 234 ? 22.066 9.700 -30.755 1.00 44.44 234 TYR A N 1
ATOM 1656 C CA . TYR A 1 234 ? 22.229 11.125 -30.998 1.00 44.44 234 TYR A CA 1
ATOM 1657 C C . TYR A 1 234 ? 23.259 11.686 -30.014 1.00 44.44 234 TYR A C 1
ATOM 1659 O O . TYR A 1 234 ? 22.951 11.978 -28.858 1.00 44.44 234 TYR A O 1
ATOM 1667 N N . VAL A 1 235 ? 24.507 11.827 -30.469 1.00 48.00 235 VAL A N 1
ATOM 1668 C CA . VAL A 1 235 ? 25.472 12.708 -29.796 1.00 48.00 235 VAL A CA 1
ATOM 1669 C C . VAL A 1 235 ? 25.165 14.123 -30.217 1.00 48.00 235 VAL A C 1
ATOM 1671 O O . VAL A 1 235 ? 24.899 14.359 -31.391 1.00 48.00 235 VAL A O 1
ATOM 1674 N N . SER A 1 236 ? 25.219 15.046 -29.258 1.00 42.59 236 SER A N 1
ATOM 1675 C CA . SER A 1 236 ? 25.109 16.492 -29.457 1.00 42.59 236 SER A CA 1
ATOM 1676 C C . SER A 1 236 ? 25.951 16.962 -30.662 1.00 42.59 236 SER A C 1
ATOM 1678 O O . SER A 1 236 ? 27.127 17.289 -30.514 1.00 42.59 236 SER A O 1
ATOM 1680 N N . GLY A 1 237 ? 25.356 16.936 -31.865 1.00 43.34 237 GLY A N 1
ATOM 1681 C CA . GLY A 1 237 ? 25.973 17.338 -33.134 1.00 43.34 237 GLY A CA 1
ATOM 1682 C C . GLY A 1 237 ? 26.066 16.305 -34.276 1.00 43.34 237 GLY A C 1
ATOM 1683 O O . GLY A 1 237 ? 26.479 16.711 -35.358 1.00 43.34 237 GLY A O 1
ATOM 1684 N N . SER A 1 238 ? 25.703 15.025 -34.119 1.00 35.47 238 SER A N 1
ATOM 1685 C CA . SER A 1 238 ? 25.776 14.049 -35.230 1.00 35.47 238 SER A CA 1
ATOM 1686 C C . SER A 1 238 ? 24.738 12.924 -35.130 1.00 35.47 238 SER A C 1
ATOM 1688 O O . SER A 1 238 ? 24.745 12.160 -34.162 1.00 35.47 238 SER A O 1
ATOM 1690 N N . GLU A 1 239 ? 23.888 12.799 -36.154 1.00 34.34 239 GLU A N 1
ATOM 1691 C CA . GLU A 1 239 ? 22.966 11.672 -36.354 1.00 34.34 239 GLU A CA 1
ATOM 1692 C C . GLU A 1 239 ? 23.743 10.433 -36.840 1.00 34.34 239 GLU A C 1
ATOM 1694 O O . GLU A 1 239 ? 24.448 10.506 -37.847 1.00 34.34 239 GLU A O 1
ATOM 1699 N N . CYS A 1 240 ? 23.623 9.291 -36.151 1.00 41.06 240 CYS A N 1
ATOM 1700 C CA . CYS A 1 240 ? 24.083 7.996 -36.667 1.00 41.06 240 CYS A CA 1
ATOM 1701 C C . CYS A 1 240 ? 22.879 7.151 -37.098 1.00 41.06 240 CYS A C 1
ATOM 1703 O O . CYS A 1 240 ? 22.014 6.832 -36.280 1.00 41.06 240 CYS A O 1
ATOM 1705 N N . ASP A 1 241 ? 22.855 6.790 -38.382 1.00 36.19 241 ASP A N 1
ATOM 1706 C CA . ASP A 1 241 ? 21.814 5.976 -39.008 1.00 36.19 241 ASP A CA 1
ATOM 1707 C C . ASP A 1 241 ? 21.910 4.501 -38.573 1.00 36.19 241 ASP A C 1
ATOM 1709 O O . ASP A 1 241 ? 22.996 3.950 -38.360 1.00 36.19 241 ASP A O 1
ATOM 1713 N N . VAL A 1 242 ? 20.755 3.855 -38.421 1.00 43.75 242 VAL A N 1
ATOM 1714 C CA . VAL A 1 242 ? 20.614 2.515 -37.838 1.00 43.75 242 VAL A CA 1
ATOM 1715 C C . VAL A 1 242 ? 21.069 1.467 -38.854 1.00 43.75 242 VAL A C 1
ATOM 1717 O O . VAL A 1 242 ? 20.272 0.999 -39.661 1.00 43.75 242 VAL A O 1
ATOM 1720 N N . THR A 1 243 ? 22.344 1.059 -38.848 1.00 34.72 243 THR A N 1
ATOM 1721 C CA . THR A 1 243 ? 22.759 -0.136 -39.612 1.00 34.72 243 THR A CA 1
ATOM 1722 C C . THR A 1 243 ? 23.893 -0.943 -38.959 1.00 34.72 243 THR A C 1
ATOM 1724 O O . THR A 1 243 ? 24.994 -0.454 -38.748 1.00 34.72 243 THR A O 1
ATOM 1727 N N . THR A 1 244 ? 23.568 -2.205 -38.656 1.00 36.84 244 THR A N 1
ATOM 1728 C CA . THR A 1 244 ? 24.372 -3.444 -38.557 1.00 36.84 244 THR A CA 1
ATOM 1729 C C . THR A 1 244 ? 25.897 -3.393 -38.308 1.00 36.84 244 THR A C 1
ATOM 1731 O O . THR A 1 244 ? 26.668 -2.974 -39.160 1.00 36.84 244 THR A O 1
ATOM 1734 N N . LEU A 1 245 ? 26.283 -4.026 -37.184 1.00 40.47 245 LEU A N 1
ATOM 1735 C CA . LEU A 1 245 ? 27.562 -4.659 -36.790 1.00 40.47 245 LEU A CA 1
ATOM 1736 C C . LEU A 1 245 ? 28.900 -3.999 -37.201 1.00 40.47 245 LEU A C 1
ATOM 1738 O O . LEU A 1 245 ? 29.399 -4.198 -38.306 1.00 40.47 245 LEU A O 1
ATOM 1742 N N . ALA A 1 246 ? 29.606 -3.456 -36.203 1.00 34.03 246 ALA A N 1
ATOM 1743 C CA . ALA A 1 246 ? 31.067 -3.512 -36.140 1.00 34.03 246 ALA A CA 1
ATOM 1744 C C . ALA A 1 246 ? 31.513 -3.731 -34.683 1.00 34.03 246 ALA A C 1
ATOM 1746 O O . ALA A 1 246 ? 31.157 -2.967 -33.788 1.00 34.03 246 ALA A O 1
ATOM 1747 N N . PHE A 1 247 ? 32.265 -4.807 -34.439 1.00 37.28 247 PHE A N 1
ATOM 1748 C CA . PHE A 1 247 ? 32.899 -5.075 -33.150 1.00 37.28 247 PHE A CA 1
ATOM 1749 C C . PHE A 1 247 ? 33.958 -4.003 -32.872 1.00 37.28 247 PHE A C 1
ATOM 1751 O O . PHE A 1 247 ? 34.910 -3.878 -33.640 1.00 37.28 247 PHE A O 1
ATOM 1758 N N . TYR A 1 248 ? 33.836 -3.282 -31.756 1.00 35.31 248 TYR A N 1
ATOM 1759 C CA . TYR A 1 248 ? 34.938 -2.500 -31.196 1.00 35.31 248 TYR A CA 1
ATOM 1760 C C . TYR A 1 248 ? 35.277 -3.054 -29.811 1.00 35.31 248 TYR A C 1
ATOM 1762 O O . TYR A 1 248 ? 34.728 -2.640 -28.793 1.00 35.31 248 TYR A O 1
ATOM 1770 N N . VAL A 1 249 ? 36.164 -4.051 -29.781 1.00 32.41 249 VAL A N 1
ATOM 1771 C CA . VAL A 1 249 ? 36.860 -4.444 -28.553 1.00 32.41 249 VAL A CA 1
ATOM 1772 C C . VAL A 1 249 ? 37.977 -3.426 -28.371 1.00 32.41 249 VAL A C 1
ATOM 1774 O O . VAL A 1 249 ? 39.007 -3.520 -29.034 1.00 32.41 249 VAL A O 1
ATOM 1777 N N . SER A 1 250 ? 37.775 -2.433 -27.503 1.00 33.53 250 SER A N 1
ATOM 1778 C CA . SER A 1 250 ? 38.893 -1.603 -27.055 1.00 33.53 250 SER A CA 1
ATOM 1779 C C . SER A 1 250 ? 39.706 -2.427 -26.062 1.00 33.53 250 SER A C 1
ATOM 1781 O O . SER A 1 250 ? 39.440 -2.429 -24.863 1.00 33.53 250 SER A O 1
ATOM 1783 N N . GLY A 1 251 ? 40.651 -3.197 -26.595 1.00 35.62 251 GLY A N 1
ATOM 1784 C CA . GLY A 1 251 ? 41.804 -3.643 -25.835 1.00 35.62 251 GLY A CA 1
ATOM 1785 C C . GLY A 1 251 ? 42.759 -2.468 -25.628 1.00 35.62 251 GLY A C 1
ATOM 1786 O O . GLY A 1 251 ? 43.003 -1.689 -26.546 1.00 35.62 251 GLY A O 1
ATOM 1787 N N . SER A 1 252 ? 43.282 -2.362 -24.419 1.00 30.12 252 SER A N 1
ATOM 1788 C CA . SER A 1 252 ? 44.553 -1.714 -24.087 1.00 30.12 252 SER A CA 1
ATOM 1789 C C . SER A 1 252 ? 45.041 -2.485 -22.860 1.00 30.12 252 SER A C 1
ATOM 1791 O O . SER A 1 252 ? 44.313 -2.547 -21.867 1.00 30.12 252 SER A O 1
ATOM 1793 N N . GLU A 1 253 ? 46.020 -3.382 -23.000 1.00 32.16 253 GLU A N 1
ATOM 1794 C CA . GLU A 1 253 ? 47.460 -3.053 -22.905 1.00 32.16 253 GLU A CA 1
ATOM 1795 C C . GLU A 1 253 ? 47.792 -2.211 -21.671 1.00 32.16 253 GLU A C 1
ATOM 1797 O O . GLU A 1 253 ? 47.303 -1.062 -21.581 1.00 32.16 253 GLU A O 1
#

Radius of gyration: 27.5 Å; chains: 1; bounding box: 70×46×81 Å

pLDDT: mean 78.0, std 16.59, range [28.33, 93.81]

Sequence (253 aa):
MRATPAPLLTTSTVQSVTSTPLLTTSTVESVTSPLLTTSTVQSVTSPLLTTSTVQSVTSTPLLTTSTVESVTSPLLTTSTVQSVTSTPLLTTSTVESVTSPLLTTSTVQSVTSPLLTTSTVQSVTSTPLLTTSTVESVTSPLLTTSTVQSVTSTPLLTTSTVESVTSPLLTTSTVQSVTSTPLLTTSTVESVTSSPLLTTSTVQSVTSTPLLTTSTVQSVTSPPLLTMMCLAYYVSGSECDVTTLAFYVSGSE

Secondary structure (DSSP, 8-state):
--PPPPPEESSEEEEEE-S--EEEEEEEEEEES-EEEEEEEEEEES-EEEEEEEEEEESS-EEEEEEEEEEES-EEEEEEEEEEESS-EEEEEEEEEEES-EEEEEEEEEEES-EEEEEEEEEEESS-EEEEEEEEEEES-EEEEEEEEEEESS-EEEEEEEEEEES-EEES-EEEEEESS-EEES-EEEEE-S--EEES-EEEEESS--EESS-EEEEESSPPEESS----EEETTEEE-------------